Protein AF-A0A925QH44-F1 (afdb_monomer_lite)

Sequence (191 aa):
MATFTLDRAFVSPLPLSGATAHASPALAGSVLEDRLVQFQSLGSTPPLVTGAFQERIVRSRVDGTLAFYYRITELRGGELDQFFRVELGPLPTPRPTVEVEYRTDGLGVIGPQGVLFDGAAISFVFSASSPGRTIPVTETALSRFMFFKLTSAESSGRPITYAADRFGRISMRGVRWATGVIGNSFHPVFS

pLDDT: mean 73.88, std 19.17, range [30.67, 94.94]

Structure (mmCIF, N/CA/C/O backbone):
data_AF-A0A925QH44-F1
#
_entry.id   AF-A0A925QH44-F1
#
loop_
_atom_site.group_PDB
_atom_site.id
_atom_site.type_symbol
_atom_site.label_atom_id
_atom_site.label_alt_id
_atom_site.label_comp_id
_atom_site.label_asym_id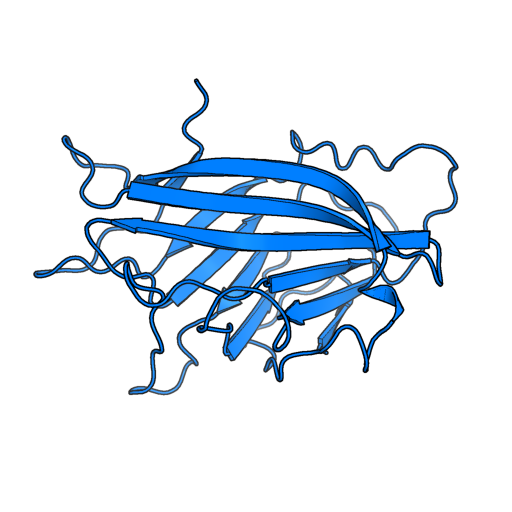
_atom_site.label_entity_id
_atom_site.label_seq_id
_atom_site.pdbx_PDB_ins_code
_atom_site.Cartn_x
_atom_site.Cartn_y
_atom_site.Cartn_z
_atom_site.occupancy
_atom_site.B_iso_or_equiv
_atom_site.auth_seq_id
_atom_site.auth_comp_id
_atom_site.auth_asym_id
_atom_site.auth_atom_id
_atom_site.pdbx_PDB_model_num
ATOM 1 N N . MET A 1 1 ? 1.534 -8.719 11.958 1.00 83.81 1 MET A N 1
ATOM 2 C CA . MET A 1 1 ? 0.901 -7.411 11.714 1.00 83.81 1 MET A CA 1
ATOM 3 C C . MET A 1 1 ? 1.568 -6.367 12.581 1.00 83.81 1 MET A C 1
ATOM 5 O O . MET A 1 1 ? 1.634 -6.554 13.792 1.00 83.81 1 MET A O 1
ATOM 9 N N . ALA A 1 2 ? 2.104 -5.320 11.959 1.00 83.94 2 ALA A N 1
ATOM 10 C CA . ALA A 1 2 ? 2.695 -4.193 12.670 1.00 83.94 2 ALA A CA 1
ATOM 11 C C . ALA A 1 2 ? 1.600 -3.175 13.015 1.00 83.94 2 ALA A C 1
ATOM 13 O O . ALA A 1 2 ? 0.787 -2.845 12.154 1.00 83.94 2 ALA A O 1
ATOM 14 N N . THR A 1 3 ? 1.599 -2.659 14.243 1.00 88.19 3 THR A N 1
ATOM 15 C CA . THR A 1 3 ? 0.609 -1.674 14.703 1.00 88.19 3 THR A CA 1
ATOM 16 C C . THR A 1 3 ? 1.317 -0.444 15.239 1.00 88.19 3 THR A C 1
ATOM 18 O O . THR A 1 3 ? 2.236 -0.566 16.049 1.00 88.19 3 THR A O 1
ATOM 21 N N . PHE A 1 4 ? 0.901 0.739 14.792 1.00 83.44 4 PHE A N 1
ATOM 22 C CA . PHE A 1 4 ? 1.477 1.999 15.248 1.00 83.44 4 PHE A CA 1
ATOM 23 C C . PHE A 1 4 ? 0.538 3.186 15.054 1.00 83.44 4 PHE A C 1
ATOM 25 O O . PHE A 1 4 ? -0.347 3.176 14.200 1.00 83.44 4 PHE A O 1
ATOM 32 N N . THR A 1 5 ? 0.748 4.233 15.848 1.00 83.06 5 THR A N 1
ATOM 33 C CA . THR A 1 5 ? 0.070 5.520 15.672 1.00 83.06 5 THR A CA 1
ATOM 34 C C . THR A 1 5 ? 0.810 6.344 14.630 1.00 83.06 5 THR A C 1
ATOM 36 O O . THR A 1 5 ? 2.039 6.350 14.584 1.00 83.06 5 THR A O 1
ATOM 39 N N . LEU A 1 6 ? 0.071 7.058 13.781 1.00 78.88 6 LEU A N 1
ATOM 40 C CA . LEU A 1 6 ? 0.654 7.921 12.752 1.00 78.88 6 LEU A CA 1
ATOM 41 C C . LEU A 1 6 ? 1.231 9.227 13.322 1.00 78.88 6 LEU A C 1
ATOM 43 O O . LEU A 1 6 ? 1.052 10.282 12.723 1.00 78.88 6 LEU A O 1
ATOM 47 N N . ASP A 1 7 ? 1.882 9.197 14.483 1.00 78.38 7 ASP A N 1
ATOM 48 C CA . ASP A 1 7 ? 2.368 10.362 15.231 1.00 78.38 7 ASP A CA 1
ATOM 49 C C . ASP A 1 7 ? 3.892 10.518 15.234 1.00 78.38 7 ASP A C 1
ATOM 51 O O . ASP A 1 7 ? 4.380 11.642 15.369 1.00 78.38 7 ASP A O 1
ATOM 55 N N . ARG A 1 8 ? 4.648 9.430 15.054 1.00 80.00 8 ARG A N 1
ATOM 56 C CA . ARG A 1 8 ? 6.114 9.451 15.065 1.00 80.00 8 ARG A CA 1
ATOM 57 C C . ARG A 1 8 ? 6.708 8.632 13.933 1.00 80.00 8 ARG A C 1
ATOM 59 O O . ARG A 1 8 ? 6.337 7.483 13.725 1.00 80.00 8 ARG A O 1
ATOM 66 N N . ALA A 1 9 ? 7.677 9.233 13.247 1.00 84.38 9 ALA A N 1
ATOM 67 C CA . ALA A 1 9 ? 8.485 8.553 12.248 1.00 84.38 9 ALA A CA 1
ATOM 68 C C . ALA A 1 9 ? 9.324 7.428 12.873 1.00 84.38 9 ALA A C 1
ATOM 70 O O . ALA A 1 9 ? 9.782 7.536 14.015 1.00 84.38 9 ALA A O 1
ATOM 71 N N . PHE A 1 10 ? 9.582 6.382 12.094 1.00 82.69 10 PHE A N 1
ATOM 72 C CA . PHE A 1 10 ? 10.539 5.338 12.437 1.00 82.69 10 PHE A CA 1
ATOM 73 C C . PHE A 1 10 ? 11.882 5.623 11.784 1.00 82.69 10 PHE A C 1
ATOM 75 O O . PHE A 1 10 ? 11.959 6.093 10.652 1.00 82.69 10 PHE A O 1
ATOM 82 N N . VAL A 1 11 ? 12.953 5.293 12.497 1.00 78.62 11 VAL A N 1
ATOM 83 C CA . VAL A 1 11 ? 14.323 5.370 11.970 1.00 78.62 11 VAL A CA 1
ATOM 84 C C . VAL A 1 11 ? 14.730 4.099 11.216 1.00 78.62 11 VAL A C 1
ATOM 86 O O . VAL A 1 11 ? 15.739 4.093 10.517 1.00 78.62 11 VAL A O 1
ATOM 89 N N . SER A 1 12 ? 13.944 3.025 11.331 1.00 85.19 12 SER A N 1
ATOM 90 C CA . SER A 1 12 ? 14.149 1.750 10.643 1.00 85.19 12 SER A CA 1
ATOM 91 C C . SER A 1 12 ? 12.809 1.081 10.293 1.00 85.19 12 SER A C 1
ATOM 93 O O . SER A 1 12 ? 11.809 1.332 10.972 1.00 85.19 12 SER A O 1
ATOM 95 N N . PRO A 1 13 ? 12.754 0.238 9.241 1.00 87.56 13 PRO A N 1
ATOM 96 C CA . PRO A 1 13 ? 11.529 -0.473 8.886 1.00 87.56 13 PRO A CA 1
ATOM 97 C C . PRO A 1 13 ? 11.112 -1.498 9.949 1.00 87.56 13 PRO A C 1
ATOM 99 O O . PRO A 1 13 ? 11.944 -2.258 10.448 1.00 87.56 13 PRO A O 1
ATOM 102 N N . LEU A 1 14 ? 9.812 -1.572 10.235 1.00 90.50 14 LEU A N 1
ATOM 103 C CA . LEU A 1 14 ? 9.213 -2.652 11.017 1.00 90.50 14 LEU A CA 1
ATOM 104 C C . LEU A 1 14 ? 9.022 -3.889 10.127 1.00 90.50 14 LEU A C 1
ATOM 106 O O . LEU A 1 14 ? 8.542 -3.734 9.002 1.00 90.50 14 LEU A O 1
ATOM 110 N N . PRO A 1 15 ? 9.366 -5.105 10.588 1.00 91.06 15 PRO A N 1
ATOM 111 C CA . PRO A 1 15 ? 9.249 -6.312 9.777 1.00 91.06 15 PRO A CA 1
ATOM 112 C C . PRO A 1 15 ? 7.783 -6.682 9.516 1.00 91.06 15 PRO A C 1
ATOM 114 O O . PRO A 1 15 ? 6.931 -6.548 10.395 1.00 91.06 15 PRO A O 1
ATOM 117 N N . LEU A 1 16 ? 7.514 -7.198 8.315 1.00 91.75 16 LEU A N 1
ATOM 118 C CA . LEU A 1 16 ? 6.203 -7.698 7.899 1.00 91.75 16 LEU A CA 1
ATOM 119 C C . LEU A 1 16 ? 6.250 -9.217 7.708 1.00 91.75 16 LEU A C 1
ATOM 121 O O . LEU A 1 16 ? 7.111 -9.742 7.001 1.00 91.75 16 LEU A O 1
ATOM 125 N N . SER A 1 17 ? 5.324 -9.935 8.344 1.00 90.56 17 SER A N 1
ATOM 126 C CA . SER A 1 17 ? 5.283 -11.406 8.326 1.00 90.56 17 SER A CA 1
ATOM 127 C C . SER A 1 17 ? 4.288 -11.972 7.317 1.00 90.56 17 SER A C 1
ATOM 129 O O . SER A 1 17 ? 4.304 -13.169 7.038 1.00 90.56 17 SER A O 1
ATOM 131 N N . GLY A 1 18 ? 3.405 -11.126 6.790 1.00 91.44 18 GLY A N 1
ATOM 132 C CA . GLY A 1 18 ? 2.225 -11.539 6.054 1.00 91.44 18 GLY A CA 1
ATOM 133 C C . GLY A 1 18 ? 1.061 -11.915 6.976 1.00 91.44 18 GLY A C 1
ATOM 134 O O . GLY A 1 18 ? 1.245 -12.370 8.107 1.00 91.44 18 GLY A O 1
ATOM 135 N N . ALA A 1 19 ? -0.154 -11.718 6.471 1.00 92.25 19 ALA A N 1
ATOM 136 C CA . ALA A 1 19 ? -1.418 -12.092 7.093 1.00 92.25 19 ALA A CA 1
ATOM 137 C C . ALA A 1 19 ? -2.304 -12.856 6.102 1.00 92.25 19 ALA A C 1
ATOM 139 O O . ALA A 1 19 ? -2.162 -12.735 4.884 1.00 92.25 19 ALA A O 1
ATOM 140 N N . THR A 1 20 ? -3.260 -13.612 6.634 1.00 90.81 20 THR A N 1
ATOM 141 C CA . THR A 1 20 ? -4.333 -14.243 5.856 1.00 90.81 20 THR A CA 1
ATOM 142 C C . THR A 1 20 ? -5.677 -13.695 6.309 1.00 90.81 20 THR A C 1
ATOM 144 O O . THR A 1 20 ? -5.844 -13.307 7.466 1.00 90.81 20 THR A O 1
ATOM 147 N N . ALA A 1 21 ? -6.671 -13.702 5.423 1.00 86.25 21 ALA A N 1
ATOM 148 C CA . ALA A 1 21 ? -8.038 -13.359 5.807 1.00 86.25 21 ALA A CA 1
ATOM 149 C C . ALA A 1 21 ? -8.620 -14.364 6.814 1.00 86.25 21 ALA A C 1
ATOM 151 O O . ALA A 1 21 ? -9.498 -14.004 7.590 1.00 86.25 21 ALA A O 1
ATOM 152 N N . HIS A 1 22 ? -8.114 -15.602 6.839 1.00 86.12 22 HIS A N 1
ATOM 153 C CA . HIS A 1 22 ? -8.509 -16.591 7.839 1.00 86.12 22 HIS A CA 1
ATOM 154 C C . HIS A 1 22 ? -8.021 -16.217 9.246 1.00 86.12 22 HIS A C 1
ATOM 156 O O . HIS A 1 22 ? -8.809 -16.223 10.187 1.00 86.12 22 HIS A O 1
ATOM 162 N N . ALA A 1 23 ? -6.744 -15.843 9.384 1.00 86.38 23 ALA A N 1
ATOM 163 C CA . ALA A 1 23 ? -6.167 -15.428 10.664 1.00 86.38 23 ALA A CA 1
ATOM 164 C C . ALA A 1 23 ? -6.603 -14.014 11.088 1.00 86.38 23 ALA A C 1
ATOM 166 O O . ALA A 1 23 ? -6.512 -13.655 12.260 1.00 86.38 23 ALA A O 1
ATOM 167 N N . SER A 1 24 ? -7.070 -13.193 10.147 1.00 85.38 24 SER A N 1
ATOM 168 C CA . SER A 1 24 ? -7.553 -11.837 10.411 1.00 85.38 24 SER A CA 1
ATOM 169 C C . SER A 1 24 ? -8.862 -11.576 9.658 1.00 85.38 24 SER A C 1
ATOM 171 O O . SER A 1 24 ? -8.854 -10.907 8.623 1.00 85.38 24 SER A O 1
ATOM 173 N N . PRO A 1 25 ? -10.010 -12.062 10.176 1.00 84.25 25 PRO A N 1
ATOM 174 C CA . PRO A 1 25 ? -11.305 -11.949 9.500 1.00 84.25 25 PRO A CA 1
ATOM 175 C C . PRO A 1 25 ? -11.741 -10.513 9.199 1.00 84.25 25 PRO A C 1
ATOM 177 O O . PRO A 1 25 ? -12.472 -10.291 8.241 1.00 84.25 25 PRO A O 1
ATOM 180 N N . ALA A 1 26 ? -11.254 -9.524 9.955 1.00 77.69 26 ALA A N 1
ATOM 181 C CA . ALA A 1 26 ? -11.502 -8.104 9.689 1.00 77.69 26 ALA A CA 1
ATOM 182 C C . ALA A 1 26 ? -10.890 -7.607 8.359 1.00 77.69 26 ALA A C 1
ATOM 184 O O . ALA A 1 26 ? -11.254 -6.543 7.866 1.00 77.69 26 ALA A O 1
ATOM 185 N N . LEU A 1 27 ? -9.974 -8.371 7.754 1.00 79.81 27 LEU A N 1
ATOM 186 C CA . LEU A 1 27 ? -9.454 -8.108 6.408 1.00 79.81 27 LEU A CA 1
ATOM 187 C C . LEU A 1 27 ? -10.428 -8.556 5.312 1.00 79.81 27 LEU A C 1
ATOM 189 O O . LEU A 1 27 ? -10.337 -8.085 4.176 1.00 79.81 27 LEU A O 1
ATOM 193 N N . ALA A 1 28 ? -11.356 -9.456 5.645 1.00 81.56 28 ALA A N 1
ATOM 194 C CA . ALA A 1 28 ? -12.471 -9.810 4.789 1.00 81.56 28 ALA A CA 1
ATOM 195 C C . ALA A 1 28 ? -13.597 -8.788 4.983 1.00 81.56 28 ALA A C 1
ATOM 197 O O . ALA A 1 28 ? -14.031 -8.473 6.094 1.00 81.56 28 ALA A O 1
ATOM 198 N N . GLY A 1 29 ? -14.084 -8.246 3.876 1.00 86.00 29 GLY A N 1
ATOM 199 C CA . GLY A 1 29 ? -15.037 -7.157 3.931 1.00 86.00 29 GLY A CA 1
ATOM 200 C C . GLY A 1 29 ? -15.707 -6.892 2.601 1.00 86.00 29 GLY A C 1
ATOM 201 O O . GLY A 1 29 ? -15.451 -7.565 1.602 1.00 86.00 29 GLY A O 1
ATOM 202 N N . SER A 1 30 ? -16.585 -5.898 2.604 1.00 89.44 30 SER A N 1
ATOM 203 C CA . SER A 1 30 ? -17.179 -5.398 1.370 1.00 89.44 30 SER A CA 1
ATOM 204 C C . SER A 1 30 ? -16.204 -4.428 0.709 1.00 89.44 30 SER A C 1
ATOM 206 O O . SER A 1 30 ? -15.692 -3.517 1.362 1.00 89.44 30 SER A O 1
ATOM 208 N N . VAL A 1 31 ? -15.941 -4.631 -0.580 1.00 90.94 31 VAL A N 1
ATOM 209 C CA . VAL A 1 31 ? -15.148 -3.700 -1.387 1.00 90.94 31 VAL A CA 1
ATOM 210 C C . VAL A 1 31 ? -15.994 -2.454 -1.639 1.00 90.94 31 VAL A C 1
ATOM 212 O O . VAL A 1 31 ? -17.109 -2.567 -2.143 1.00 90.94 31 VAL A O 1
ATOM 215 N N . LEU A 1 32 ? -15.489 -1.292 -1.232 1.00 82.88 32 LEU A N 1
ATOM 216 C CA . LEU A 1 32 ? -16.134 0.004 -1.449 1.00 82.88 32 LEU A CA 1
ATOM 217 C C . LEU A 1 32 ? -15.646 0.665 -2.739 1.00 82.88 32 LEU A C 1
ATOM 219 O O . LEU A 1 32 ? -16.431 1.296 -3.437 1.00 82.88 32 LEU A O 1
ATOM 223 N N . GLU A 1 33 ? -14.360 0.506 -3.040 1.00 84.00 33 GLU A N 1
ATOM 224 C CA . GLU A 1 33 ? -13.715 1.038 -4.236 1.00 84.00 33 GLU A CA 1
ATOM 225 C C . GLU A 1 33 ? -12.624 0.070 -4.692 1.00 84.00 33 GLU A C 1
ATOM 227 O O . GLU A 1 33 ? -11.960 -0.560 -3.862 1.00 84.00 33 GLU A O 1
ATOM 232 N N . ASP A 1 34 ? -12.459 -0.059 -6.004 1.00 86.56 34 ASP A N 1
ATOM 233 C CA . ASP A 1 34 ? -11.410 -0.848 -6.636 1.00 86.56 34 ASP A CA 1
ATOM 234 C C . ASP A 1 34 ? -11.048 -0.197 -7.970 1.00 86.56 34 ASP A C 1
ATOM 236 O O . ASP A 1 34 ? -11.882 -0.137 -8.877 1.00 86.56 34 ASP A O 1
ATOM 240 N N . ARG A 1 35 ? -9.831 0.335 -8.076 1.00 85.06 35 ARG A N 1
ATOM 241 C CA . ARG A 1 35 ? -9.377 1.052 -9.268 1.00 85.06 35 ARG A CA 1
ATOM 242 C C . ARG A 1 35 ? -7.981 0.626 -9.681 1.00 85.06 35 ARG A C 1
ATOM 244 O O . ARG A 1 35 ? -7.119 0.354 -8.849 1.00 85.06 35 ARG A O 1
ATOM 251 N N . LEU A 1 36 ? -7.764 0.610 -10.991 1.00 87.38 36 LEU A N 1
ATOM 252 C CA . LEU A 1 36 ? -6.460 0.396 -11.597 1.00 87.38 36 LEU A CA 1
ATOM 253 C C . LEU A 1 36 ? -5.863 1.753 -11.974 1.00 87.38 36 LEU A C 1
ATOM 255 O O . LEU A 1 36 ? -6.492 2.526 -12.691 1.00 87.38 36 LEU A O 1
ATOM 259 N N . VAL A 1 37 ? -4.652 2.027 -11.505 1.00 82.56 37 VAL A N 1
ATOM 260 C CA . VAL A 1 37 ? -3.945 3.287 -11.727 1.00 82.56 37 VAL A CA 1
ATOM 261 C C . VAL A 1 37 ? -2.667 3.009 -12.503 1.00 82.56 37 VAL A C 1
ATOM 263 O O . VAL A 1 37 ? -1.811 2.240 -12.064 1.00 82.56 37 VAL A O 1
ATOM 266 N N . GLN A 1 38 ? -2.547 3.642 -13.666 1.00 86.06 38 GLN A N 1
ATOM 267 C CA . GLN A 1 38 ? -1.362 3.561 -14.514 1.00 86.06 38 GLN A CA 1
ATOM 268 C C . GLN A 1 38 ? -0.269 4.495 -13.983 1.00 86.06 38 GLN A C 1
ATOM 270 O O . GLN A 1 38 ? -0.551 5.607 -13.528 1.00 86.06 38 GLN A O 1
ATOM 275 N N . PHE A 1 39 ? 0.984 4.061 -14.067 1.00 79.69 39 PHE A N 1
ATOM 276 C CA . PHE A 1 39 ? 2.151 4.854 -13.700 1.00 79.69 39 PHE A CA 1
ATOM 277 C C . PHE A 1 39 ? 3.259 4.733 -14.744 1.00 79.69 39 PHE A C 1
ATOM 279 O O . PHE A 1 39 ? 3.367 3.745 -15.471 1.00 79.69 39 PHE A O 1
ATOM 286 N N . GLN A 1 40 ? 4.130 5.739 -14.773 1.00 80.75 40 GLN A N 1
ATOM 287 C CA . GLN A 1 40 ? 5.331 5.731 -15.603 1.00 80.75 40 GLN A CA 1
ATOM 288 C C . GLN A 1 40 ? 6.482 6.500 -14.953 1.00 80.75 40 GLN A C 1
ATOM 290 O O . GLN A 1 40 ? 6.262 7.408 -14.143 1.00 80.75 40 GLN A O 1
ATOM 295 N N . SER A 1 41 ? 7.712 6.127 -15.302 1.00 72.19 41 SER A N 1
ATOM 296 C CA . SER A 1 41 ? 8.928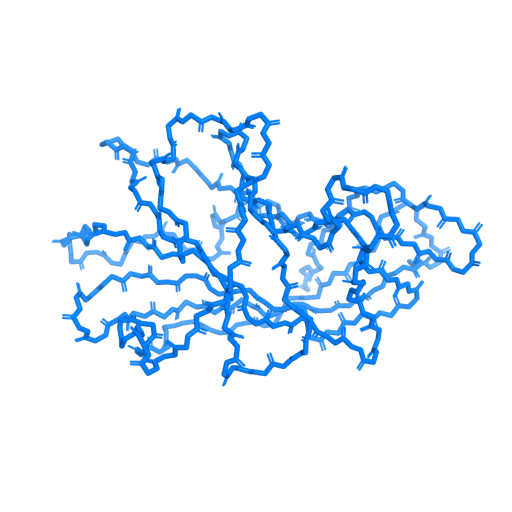 6.806 -14.861 1.00 72.19 41 SER A CA 1
ATOM 297 C C . SER A 1 41 ? 9.004 8.208 -15.455 1.00 72.19 41 SER A C 1
ATOM 299 O O . SER A 1 41 ? 8.760 8.392 -16.649 1.00 72.19 41 SER A O 1
ATOM 301 N N . LEU A 1 42 ? 9.406 9.183 -14.644 1.00 69.69 42 LEU A N 1
ATOM 302 C CA . LEU A 1 42 ? 9.634 10.554 -15.098 1.00 69.69 42 LEU A CA 1
ATOM 303 C C . LEU A 1 42 ? 11.026 10.723 -15.730 1.00 69.69 42 LEU A C 1
ATOM 305 O O . LEU A 1 42 ? 11.933 9.926 -15.499 1.00 69.69 42 LEU A O 1
ATOM 309 N N . GLY A 1 43 ? 11.205 11.795 -16.509 1.00 67.50 43 GLY A N 1
ATOM 310 C CA . GLY A 1 43 ? 12.524 12.243 -16.980 1.00 67.50 43 GLY A CA 1
ATOM 311 C C . GLY A 1 43 ? 13.096 11.499 -18.192 1.00 67.50 43 GLY A C 1
ATOM 312 O O . GLY A 1 43 ? 14.265 11.687 -18.512 1.00 67.50 43 GLY A O 1
ATOM 313 N N . SER A 1 44 ? 12.295 10.676 -18.873 1.00 66.75 44 SER A N 1
ATOM 314 C CA . SER A 1 44 ? 12.667 10.000 -20.124 1.00 66.75 44 SER A CA 1
ATOM 315 C C . SER A 1 44 ? 11.522 10.053 -21.140 1.00 66.75 44 SER A C 1
ATOM 317 O O . SER A 1 44 ? 10.346 10.076 -20.772 1.00 66.75 44 SER A O 1
ATOM 319 N N . THR A 1 45 ? 11.854 10.122 -22.431 1.00 79.31 45 THR A N 1
ATOM 320 C CA . THR A 1 45 ? 10.885 10.039 -23.535 1.00 79.31 45 THR A CA 1
ATOM 321 C C . THR A 1 45 ? 11.473 9.140 -24.628 1.00 79.31 45 THR A C 1
ATOM 323 O O . THR A 1 45 ? 12.437 9.557 -25.272 1.00 79.31 45 THR A O 1
ATOM 326 N N . PRO A 1 46 ? 10.944 7.915 -24.835 1.00 80.50 46 PRO A N 1
ATOM 327 C CA . PRO A 1 46 ? 9.811 7.295 -24.127 1.00 80.50 46 PRO A CA 1
ATOM 328 C C . PRO A 1 46 ? 10.116 6.979 -22.644 1.00 80.50 46 PRO A C 1
ATOM 330 O O . PRO A 1 46 ? 11.290 6.937 -22.269 1.00 80.50 46 PRO A O 1
ATOM 333 N N . PRO A 1 47 ? 9.088 6.774 -21.793 1.00 77.12 47 PRO A N 1
ATOM 334 C CA . PRO A 1 47 ? 9.292 6.372 -20.403 1.00 77.12 47 PRO A CA 1
ATOM 335 C C . PRO A 1 47 ? 10.021 5.025 -20.332 1.00 77.12 47 PRO A C 1
ATOM 337 O O . PRO A 1 47 ? 9.638 4.069 -21.004 1.00 77.12 47 PRO A O 1
ATOM 340 N N . LEU A 1 48 ? 11.065 4.954 -19.503 1.00 78.94 48 LEU A N 1
ATOM 341 C CA . LEU A 1 48 ? 11.872 3.744 -19.317 1.00 78.94 48 LEU A CA 1
ATOM 342 C C . LEU A 1 48 ? 11.128 2.642 -18.557 1.00 78.94 48 LEU A C 1
ATOM 344 O O . LEU A 1 48 ? 11.323 1.469 -18.856 1.00 78.94 48 LEU A O 1
ATOM 348 N N . VAL A 1 49 ? 10.280 3.014 -17.592 1.00 78.94 49 VAL A N 1
ATOM 349 C CA . VAL A 1 49 ? 9.443 2.074 -16.837 1.00 78.94 49 VAL A CA 1
ATOM 350 C C . VAL A 1 49 ? 7.993 2.515 -16.861 1.00 78.94 49 VAL A C 1
ATOM 352 O O . VAL A 1 49 ? 7.686 3.683 -16.627 1.00 78.94 49 VAL A O 1
ATOM 355 N N . THR A 1 50 ? 7.098 1.567 -17.106 1.00 84.25 50 THR A N 1
ATOM 356 C CA . THR A 1 50 ? 5.646 1.757 -17.045 1.00 84.25 50 THR A CA 1
ATOM 357 C C . THR A 1 50 ? 5.010 0.634 -16.242 1.00 84.25 50 THR A C 1
ATOM 359 O O . THR A 1 50 ? 5.643 -0.382 -15.953 1.00 84.25 50 THR A O 1
ATOM 362 N N . GLY A 1 51 ? 3.761 0.813 -15.843 1.00 88.44 51 GLY A N 1
ATOM 363 C CA . GLY A 1 51 ? 3.019 -0.243 -15.183 1.00 88.44 51 GLY A CA 1
ATOM 364 C C . GLY A 1 51 ? 1.701 0.240 -14.622 1.00 88.44 51 GLY A C 1
ATOM 365 O O . GLY A 1 51 ? 1.256 1.358 -14.876 1.00 88.44 51 GLY A O 1
ATOM 366 N N . ALA A 1 52 ? 1.099 -0.620 -13.812 1.00 88.50 52 ALA A N 1
ATOM 367 C CA . ALA A 1 52 ? -0.150 -0.336 -13.140 1.00 88.50 52 ALA A CA 1
ATOM 368 C C . ALA A 1 52 ? -0.141 -0.888 -11.719 1.00 88.50 52 ALA A C 1
ATOM 370 O O . ALA A 1 52 ? 0.429 -1.950 -11.438 1.00 88.50 52 ALA A O 1
ATOM 371 N N . PHE A 1 53 ? -0.808 -0.179 -10.818 1.00 88.06 53 PHE A N 1
ATOM 372 C CA . PHE A 1 53 ? -1.155 -0.706 -9.512 1.00 88.06 53 PHE A CA 1
ATOM 373 C C . PHE A 1 53 ? -2.657 -0.614 -9.282 1.00 88.06 53 PHE A C 1
ATOM 375 O O . PHE A 1 53 ? -3.348 0.263 -9.788 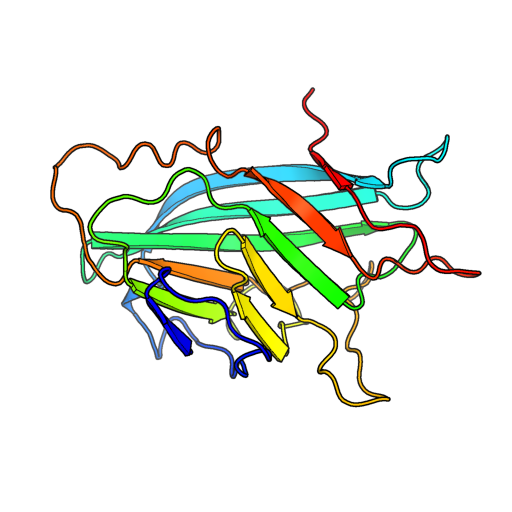1.00 88.06 53 PHE A O 1
ATOM 382 N N . GLN A 1 54 ? -3.159 -1.559 -8.511 1.00 89.69 54 GLN A N 1
ATOM 383 C CA . GLN A 1 54 ? -4.525 -1.619 -8.052 1.00 89.69 54 GLN A CA 1
ATOM 384 C C . GLN A 1 54 ? -4.609 -0.987 -6.668 1.00 89.69 54 GLN A C 1
ATOM 386 O O . GLN A 1 54 ? -3.860 -1.376 -5.769 1.00 89.69 54 GLN A O 1
ATOM 391 N N . GLU A 1 55 ? -5.539 -0.057 -6.500 1.00 87.56 55 GLU A N 1
ATOM 392 C CA . GLU A 1 55 ? -5.966 0.447 -5.202 1.00 87.56 55 GLU A CA 1
ATOM 393 C C . GLU A 1 55 ? -7.337 -0.118 -4.874 1.00 87.56 55 GLU A C 1
ATOM 395 O O . GLU A 1 55 ? -8.236 -0.119 -5.715 1.00 87.56 55 GLU A O 1
ATOM 400 N N . ARG A 1 56 ? -7.517 -0.574 -3.640 1.00 87.38 56 ARG A N 1
ATOM 401 C CA . ARG A 1 56 ? -8.793 -1.114 -3.189 1.00 87.38 56 ARG A CA 1
ATOM 402 C C . ARG A 1 56 ? -9.100 -0.675 -1.769 1.00 87.38 56 ARG A C 1
ATOM 404 O O . ARG A 1 56 ? -8.284 -0.843 -0.868 1.00 87.38 56 ARG A O 1
ATOM 411 N N . ILE A 1 57 ? -10.314 -0.190 -1.549 1.00 85.44 57 ILE A N 1
ATOM 412 C CA . ILE A 1 57 ? -10.820 0.167 -0.224 1.00 85.44 57 ILE A CA 1
ATOM 413 C C . ILE A 1 57 ? -11.805 -0.911 0.212 1.00 85.44 57 ILE A C 1
ATOM 415 O O . ILE A 1 57 ? -12.776 -1.205 -0.485 1.00 85.44 57 ILE A O 1
ATOM 419 N N . VAL A 1 58 ? -11.567 -1.504 1.377 1.00 86.62 58 VAL A N 1
ATOM 420 C CA . VAL A 1 58 ? -12.420 -2.549 1.950 1.00 86.62 58 VAL A CA 1
ATOM 421 C C . VAL A 1 58 ? -12.942 -2.087 3.297 1.00 86.62 58 VAL A C 1
ATOM 423 O O . VAL A 1 58 ? -12.174 -1.631 4.142 1.00 86.62 58 VAL A O 1
ATOM 426 N N . ARG A 1 59 ? -14.246 -2.251 3.519 1.00 85.62 59 ARG A N 1
ATOM 427 C CA . ARG A 1 59 ? -14.857 -2.103 4.840 1.00 85.62 59 ARG A CA 1
ATOM 428 C C . ARG A 1 59 ? -15.016 -3.467 5.493 1.00 85.62 59 ARG A C 1
ATOM 430 O O . ARG A 1 59 ? -15.742 -4.320 4.974 1.00 85.62 59 ARG A O 1
ATOM 437 N N . SER A 1 60 ? -14.363 -3.643 6.633 1.00 86.06 60 SER A N 1
ATOM 438 C CA . SER A 1 60 ? -14.484 -4.824 7.483 1.00 86.06 60 SER A CA 1
ATOM 439 C C . SER A 1 60 ? -15.940 -5.063 7.876 1.00 86.06 60 SER A C 1
ATOM 441 O O . SER A 1 60 ? -16.652 -4.139 8.275 1.00 86.06 60 SER A O 1
ATOM 443 N N . ARG A 1 61 ? -16.386 -6.320 7.786 1.00 84.06 61 ARG A N 1
ATOM 444 C CA . ARG A 1 61 ? -17.715 -6.735 8.275 1.00 84.06 61 ARG A CA 1
ATOM 445 C C . ARG A 1 61 ? -17.736 -7.029 9.775 1.00 84.06 61 ARG A C 1
ATOM 447 O O . ARG A 1 61 ? -18.817 -7.167 10.333 1.00 84.06 61 ARG A O 1
ATOM 454 N N . VAL A 1 62 ? -16.565 -7.146 10.403 1.00 86.56 62 VAL A N 1
ATOM 455 C CA . VAL A 1 62 ? -16.426 -7.498 11.824 1.00 86.56 62 VAL A CA 1
ATOM 456 C C . VAL A 1 62 ? -16.560 -6.260 12.708 1.00 86.56 62 VAL A C 1
ATOM 458 O O . VAL A 1 62 ? -17.287 -6.279 13.692 1.00 86.56 62 VAL A O 1
ATOM 461 N N . ASP A 1 63 ? -15.862 -5.186 12.345 1.00 83.25 63 ASP A N 1
ATOM 462 C CA . ASP A 1 63 ? -15.686 -3.989 13.180 1.00 83.25 63 ASP A CA 1
ATOM 463 C C . ASP A 1 63 ? -15.982 -2.677 12.421 1.00 83.25 63 ASP A C 1
ATOM 465 O O . ASP A 1 63 ? -15.832 -1.590 12.972 1.00 83.25 63 ASP A O 1
ATOM 469 N N . GLY A 1 64 ? -16.402 -2.751 11.150 1.00 80.44 64 GLY A N 1
ATOM 470 C CA . GLY A 1 64 ? -16.743 -1.580 10.332 1.00 80.44 64 GLY A CA 1
ATOM 471 C C . GLY A 1 64 ? -15.553 -0.710 9.911 1.00 80.44 64 GLY A C 1
ATOM 472 O O . GLY A 1 64 ? -15.751 0.295 9.224 1.00 80.44 64 GLY A O 1
ATOM 473 N N . THR A 1 65 ? -14.330 -1.085 10.287 1.00 82.44 65 THR A N 1
ATOM 474 C CA . THR A 1 65 ? -13.102 -0.346 9.965 1.00 82.44 65 THR A CA 1
ATOM 475 C C . THR A 1 65 ? -12.775 -0.382 8.470 1.00 82.44 65 THR A C 1
ATOM 477 O O . THR A 1 65 ? -13.254 -1.242 7.723 1.00 82.44 65 THR A O 1
ATOM 480 N N . LEU A 1 66 ? -11.951 0.570 8.022 1.00 82.50 66 LEU A N 1
ATOM 481 C CA . LEU A 1 66 ? -11.466 0.637 6.644 1.00 82.50 66 LEU A CA 1
ATOM 482 C C . LEU A 1 66 ? -10.048 0.079 6.530 1.00 82.50 66 LEU A C 1
ATOM 484 O O . LEU A 1 66 ? -9.173 0.410 7.331 1.00 82.50 66 LEU A O 1
ATOM 488 N N . ALA A 1 67 ? -9.830 -0.714 5.487 1.00 85.62 67 ALA A N 1
ATOM 489 C CA . ALA A 1 67 ? -8.526 -1.175 5.044 1.00 85.62 67 ALA A CA 1
ATOM 490 C C . ALA A 1 67 ? -8.264 -0.703 3.610 1.00 85.62 67 ALA A C 1
ATOM 492 O O . ALA A 1 67 ? -9.113 -0.856 2.727 1.00 85.62 67 ALA A O 1
ATOM 493 N N . PHE A 1 68 ? -7.078 -0.144 3.397 1.00 86.81 68 PHE A N 1
ATOM 494 C CA . PHE A 1 68 ? -6.616 0.384 2.120 1.00 86.81 68 PHE A CA 1
ATOM 495 C C . PHE A 1 68 ? -5.560 -0.554 1.566 1.00 86.81 68 PHE A C 1
ATOM 497 O O . PHE A 1 68 ? -4.506 -0.734 2.172 1.00 86.81 68 PHE A O 1
ATOM 504 N N . TYR A 1 69 ? -5.867 -1.163 0.432 1.00 90.75 69 TYR A N 1
ATOM 505 C CA . TYR A 1 69 ? -5.063 -2.172 -0.224 1.00 90.75 69 TYR A CA 1
ATOM 506 C C . TYR A 1 69 ? -4.408 -1.605 -1.474 1.00 90.75 69 TYR A C 1
ATOM 508 O O . TYR A 1 69 ? -5.052 -0.919 -2.263 1.00 90.75 69 TYR A O 1
ATOM 516 N N . TYR A 1 70 ? -3.155 -1.983 -1.682 1.00 91.75 70 TYR A N 1
ATOM 517 C CA . TYR A 1 70 ? -2.371 -1.638 -2.855 1.00 91.75 70 TYR A CA 1
ATOM 518 C C . TYR A 1 70 ? -1.726 -2.897 -3.418 1.00 91.75 70 TYR A C 1
ATOM 520 O O . TYR A 1 70 ? -1.313 -3.789 -2.672 1.00 91.75 70 TYR A O 1
ATOM 528 N N . ARG A 1 71 ? -1.629 -2.991 -4.739 1.00 91.50 71 ARG A N 1
ATOM 529 C CA . ARG A 1 71 ? -0.932 -4.090 -5.406 1.00 91.50 71 ARG A CA 1
ATOM 530 C C . ARG A 1 71 ? -0.374 -3.625 -6.733 1.00 91.50 71 ARG A C 1
ATOM 532 O O . ARG A 1 71 ? -1.121 -3.101 -7.539 1.00 91.50 71 ARG A O 1
ATOM 539 N N . ILE A 1 72 ? 0.893 -3.894 -7.009 1.00 90.75 72 ILE A N 1
ATOM 540 C CA . ILE A 1 72 ? 1.449 -3.715 -8.350 1.00 90.75 72 ILE A CA 1
ATOM 541 C C . ILE A 1 72 ? 0.950 -4.878 -9.204 1.00 90.75 72 ILE A C 1
ATOM 543 O O . ILE A 1 72 ? 1.216 -6.042 -8.898 1.00 90.75 72 ILE A O 1
ATOM 547 N N . THR A 1 73 ? 0.174 -4.563 -10.235 1.00 91.69 73 THR A N 1
ATOM 548 C CA . THR A 1 73 ? -0.469 -5.538 -11.127 1.00 91.69 73 THR A CA 1
ATOM 549 C C . THR A 1 73 ? 0.207 -5.622 -12.484 1.00 91.69 73 THR A C 1
ATOM 551 O O . THR A 1 73 ? -0.018 -6.585 -13.205 1.00 91.69 73 THR A O 1
ATOM 554 N N . GLU A 1 74 ? 1.016 -4.627 -12.828 1.00 90.81 74 GLU A N 1
ATOM 555 C CA . GLU A 1 74 ? 1.808 -4.602 -14.045 1.00 90.81 74 GLU A CA 1
ATOM 556 C C . GLU A 1 74 ? 3.073 -3.784 -13.804 1.00 90.81 74 GLU A C 1
ATOM 558 O O . GLU A 1 74 ? 3.041 -2.752 -13.131 1.00 90.81 74 GLU A O 1
ATOM 563 N N . LEU A 1 75 ? 4.179 -4.253 -14.368 1.00 87.25 75 LEU A N 1
ATOM 564 C CA . LEU A 1 75 ? 5.444 -3.541 -14.436 1.00 87.25 75 LEU A CA 1
ATOM 565 C C . LEU A 1 75 ? 6.093 -3.897 -15.772 1.00 87.25 75 LEU A C 1
ATOM 567 O O . LEU A 1 75 ? 6.025 -5.054 -16.183 1.00 87.25 75 LEU A O 1
ATOM 571 N N . ARG A 1 76 ? 6.683 -2.911 -16.445 1.00 86.81 76 ARG A N 1
ATOM 572 C CA . ARG A 1 76 ? 7.404 -3.073 -17.708 1.00 86.81 76 ARG A CA 1
ATOM 573 C C . ARG A 1 76 ? 8.654 -2.214 -17.742 1.00 86.81 76 ARG A C 1
ATOM 575 O O . ARG A 1 76 ? 8.617 -1.067 -17.303 1.00 86.81 76 ARG A O 1
ATOM 582 N N . GLY A 1 77 ? 9.727 -2.737 -18.327 1.00 80.75 77 GLY A N 1
ATOM 583 C CA . GLY A 1 77 ? 10.977 -2.004 -18.552 1.00 80.75 77 GLY A CA 1
ATOM 584 C C . GLY A 1 77 ? 11.887 -1.915 -17.324 1.00 80.75 77 GLY A C 1
ATOM 585 O O . GLY A 1 77 ? 12.917 -1.241 -17.367 1.00 80.75 77 GLY A O 1
ATOM 586 N N . GLY A 1 78 ? 11.543 -2.609 -16.235 1.00 77.31 78 GLY A N 1
ATOM 587 C CA . GLY A 1 78 ? 12.360 -2.639 -15.032 1.00 77.31 78 GLY A CA 1
ATOM 588 C C . GLY A 1 78 ? 11.814 -3.512 -13.911 1.00 77.31 78 GLY A C 1
ATOM 589 O O . GLY A 1 78 ? 10.856 -4.266 -14.072 1.00 77.31 78 GLY A O 1
ATOM 590 N N . GLU A 1 79 ? 12.450 -3.383 -12.757 1.00 77.25 79 GLU A N 1
ATOM 591 C CA . GLU A 1 79 ? 12.090 -4.053 -11.510 1.00 77.25 79 GLU A CA 1
ATOM 592 C C . GLU A 1 79 ? 11.923 -3.026 -10.390 1.00 77.25 79 GLU A C 1
ATOM 594 O O . GLU A 1 79 ? 12.637 -2.029 -10.385 1.00 77.25 79 GLU A O 1
ATOM 599 N N . LEU A 1 80 ? 11.006 -3.251 -9.446 1.00 72.81 80 LEU A N 1
ATOM 600 C CA . LEU A 1 80 ? 10.880 -2.431 -8.240 1.00 72.81 80 LEU A CA 1
ATOM 601 C C . LEU A 1 80 ? 11.560 -3.129 -7.065 1.00 72.81 80 LEU A C 1
ATOM 603 O O . LEU A 1 80 ? 11.083 -4.158 -6.584 1.00 72.81 80 LEU A O 1
ATOM 607 N N . ASP A 1 81 ? 12.648 -2.536 -6.588 1.00 72.12 81 ASP A N 1
ATOM 608 C CA . ASP A 1 81 ? 13.601 -3.196 -5.705 1.00 72.12 81 ASP A CA 1
ATOM 609 C C . ASP A 1 81 ? 13.714 -2.540 -4.312 1.00 72.12 81 ASP A C 1
ATOM 611 O O . ASP A 1 81 ? 14.187 -3.195 -3.391 1.00 72.12 81 ASP A O 1
ATOM 615 N N . GLN A 1 82 ? 13.212 -1.311 -4.097 1.00 74.81 82 GLN A N 1
ATOM 616 C CA . GLN A 1 82 ? 13.262 -0.645 -2.781 1.00 74.81 82 GLN A CA 1
ATOM 617 C C . GLN A 1 82 ? 11.900 -0.516 -2.114 1.00 74.81 82 GLN A C 1
ATOM 619 O O . GLN A 1 82 ? 11.653 -1.192 -1.115 1.00 74.81 82 GLN A O 1
ATOM 624 N N . PHE A 1 83 ? 11.029 0.376 -2.599 1.00 75.88 83 PHE A N 1
ATOM 625 C CA . PHE A 1 83 ? 9.773 0.653 -1.905 1.00 75.88 83 PHE A CA 1
ATOM 626 C C . PHE A 1 83 ? 8.613 1.097 -2.794 1.00 75.88 83 PHE A C 1
ATOM 628 O O . PHE A 1 83 ? 8.792 1.809 -3.783 1.00 75.88 83 PHE A O 1
ATOM 635 N N . PHE A 1 84 ? 7.407 0.737 -2.353 1.00 83.44 84 PHE A N 1
ATOM 636 C CA . PHE A 1 84 ? 6.145 1.348 -2.759 1.00 83.44 84 PHE A CA 1
ATOM 637 C C . PHE A 1 84 ? 5.690 2.306 -1.658 1.00 83.44 84 PHE A C 1
ATOM 639 O O . PHE A 1 84 ? 5.486 1.881 -0.519 1.00 83.44 84 PHE A O 1
ATOM 646 N N . ARG A 1 85 ? 5.548 3.594 -1.972 1.00 84.19 85 ARG A N 1
ATOM 647 C CA . ARG A 1 85 ? 5.257 4.644 -0.994 1.00 84.19 85 ARG A CA 1
ATOM 648 C C . ARG A 1 85 ? 3.898 5.279 -1.252 1.00 84.19 85 ARG A C 1
ATOM 650 O O . ARG A 1 85 ? 3.611 5.732 -2.358 1.00 84.19 85 ARG A O 1
ATOM 657 N N . VAL A 1 86 ? 3.110 5.362 -0.186 1.00 80.94 86 VAL A N 1
ATOM 658 C CA . VAL A 1 86 ? 1.811 6.031 -0.129 1.00 80.94 86 VAL A CA 1
ATOM 659 C C . VAL A 1 86 ? 1.956 7.282 0.728 1.00 80.94 86 VAL A C 1
ATOM 661 O O . VAL A 1 86 ? 2.171 7.189 1.938 1.00 80.94 86 VAL A O 1
ATOM 664 N N . GLU A 1 87 ? 1.857 8.454 0.106 1.00 76.88 87 GLU A N 1
ATOM 665 C CA . GLU A 1 87 ? 1.744 9.718 0.832 1.00 76.88 87 GLU A CA 1
ATOM 666 C C . GLU A 1 87 ? 0.348 9.848 1.444 1.00 76.88 87 GLU A C 1
ATOM 668 O O . GLU A 1 87 ? -0.673 9.639 0.785 1.00 76.88 87 GLU A O 1
ATOM 673 N N . LEU A 1 88 ? 0.300 10.200 2.723 1.00 68.31 88 LEU A N 1
ATOM 674 C CA . LEU A 1 88 ? -0.952 10.405 3.429 1.00 68.31 88 LEU A CA 1
ATOM 675 C C . LEU A 1 88 ? -1.378 11.866 3.281 1.00 68.31 88 LEU A C 1
ATOM 677 O O . LEU A 1 88 ? -0.560 12.781 3.380 1.00 68.31 88 LEU A O 1
ATOM 681 N N . GLY A 1 89 ? -2.674 12.084 3.062 1.00 62.03 89 GLY A N 1
ATOM 682 C CA . GLY A 1 89 ? -3.268 13.410 3.198 1.00 62.03 89 GLY A CA 1
ATOM 683 C C . GLY A 1 89 ? -3.212 13.918 4.649 1.00 62.03 89 GLY A C 1
ATOM 684 O O . GLY A 1 89 ? -2.701 13.229 5.538 1.00 62.03 89 GLY A O 1
ATOM 685 N N . PRO A 1 90 ? -3.759 15.117 4.924 1.00 61.88 90 PRO A N 1
ATOM 686 C CA . PRO A 1 90 ? -3.835 15.652 6.280 1.00 61.88 90 PRO A CA 1
ATOM 687 C C . PRO A 1 90 ? -4.460 14.640 7.248 1.00 61.88 90 PRO A C 1
ATOM 689 O O . PRO A 1 90 ? -5.575 14.166 7.030 1.00 61.88 90 PRO A O 1
ATOM 692 N N . LEU A 1 91 ? -3.725 14.304 8.309 1.00 63.38 91 LEU A N 1
ATOM 693 C CA . LEU A 1 91 ? -4.171 13.338 9.309 1.00 63.38 91 LEU A CA 1
ATOM 694 C C . LEU A 1 91 ? -5.119 14.004 10.317 1.00 63.38 91 LEU A C 1
ATOM 696 O O . LEU A 1 91 ? -4.872 15.151 10.703 1.00 63.38 91 LEU A O 1
ATOM 700 N N . PRO A 1 92 ? -6.184 13.310 10.761 1.00 61.41 92 PRO A N 1
ATOM 701 C CA . PRO A 1 92 ? -7.094 13.845 11.763 1.00 61.41 92 PRO A CA 1
ATOM 702 C C . PRO A 1 92 ? -6.404 13.992 13.127 1.00 61.41 92 PRO A C 1
ATOM 704 O O . PRO A 1 92 ? -5.361 13.386 13.394 1.00 61.41 92 PRO A O 1
ATOM 707 N N . THR A 1 93 ? -7.015 14.801 13.994 1.00 67.44 93 THR A N 1
ATOM 708 C CA . THR A 1 93 ? -6.628 14.950 15.402 1.00 67.44 93 THR A CA 1
ATOM 709 C C . THR A 1 93 ? -7.781 14.431 16.270 1.00 67.44 93 THR A C 1
ATOM 711 O O . THR A 1 93 ? -8.867 15.005 16.186 1.00 67.44 93 THR A O 1
ATOM 714 N N . PRO A 1 94 ? -7.580 13.399 17.113 1.00 73.62 94 PRO A N 1
ATOM 715 C CA . PRO A 1 94 ? -6.319 12.701 17.374 1.00 73.62 94 PRO A CA 1
ATOM 716 C C . PRO A 1 94 ? -5.855 11.835 16.192 1.00 73.62 94 PRO A C 1
ATOM 718 O O . PRO A 1 94 ? -6.655 11.379 15.379 1.00 73.62 94 PRO A O 1
ATOM 721 N N . ARG A 1 95 ? -4.538 11.611 16.106 1.00 74.25 95 ARG A N 1
ATOM 722 C CA . ARG A 1 95 ? -3.941 10.812 15.028 1.00 74.25 95 ARG A CA 1
ATOM 723 C C . ARG A 1 95 ? -4.393 9.353 15.136 1.00 74.25 95 ARG A C 1
ATOM 725 O O . ARG A 1 95 ? -4.400 8.817 16.246 1.00 74.25 95 ARG A O 1
ATOM 732 N N . PRO A 1 96 ? -4.740 8.697 14.016 1.00 74.00 96 PRO A N 1
ATOM 733 C CA . PRO A 1 96 ? -5.252 7.340 14.062 1.00 74.00 96 PRO A CA 1
ATOM 734 C C . PRO A 1 96 ? -4.118 6.336 14.283 1.00 74.00 96 PRO A C 1
ATOM 736 O O . PRO A 1 96 ? -2.967 6.549 13.879 1.00 74.00 96 PRO A O 1
ATOM 739 N N . THR A 1 97 ? -4.478 5.211 14.890 1.00 83.81 97 THR A N 1
ATOM 740 C CA . THR A 1 97 ? -3.650 4.008 14.915 1.00 83.81 97 THR A CA 1
ATOM 741 C C . THR A 1 97 ? -3.969 3.153 13.696 1.00 83.81 97 THR A C 1
ATOM 743 O O . THR A 1 97 ? -5.124 3.038 13.269 1.00 83.81 97 THR A O 1
ATOM 746 N N . VAL A 1 98 ? -2.917 2.593 13.106 1.00 84.75 98 VAL A N 1
ATOM 747 C CA . VAL A 1 98 ? -3.002 1.755 11.919 1.00 84.75 98 VAL A CA 1
ATOM 748 C C . VAL A 1 98 ? -2.348 0.404 12.147 1.00 84.75 98 VAL A C 1
ATOM 750 O O . VAL A 1 98 ? -1.355 0.274 12.859 1.00 84.75 98 VAL A O 1
ATOM 753 N N . GLU A 1 99 ? -2.923 -0.593 11.495 1.00 89.81 99 GLU A N 1
ATOM 754 C CA . GLU A 1 99 ? -2.427 -1.952 11.351 1.00 89.81 99 GLU A CA 1
ATOM 755 C C . GLU A 1 99 ? -1.900 -2.125 9.926 1.00 89.81 99 GLU A C 1
ATOM 757 O O . GLU A 1 99 ? -2.645 -1.918 8.971 1.00 89.81 99 GLU A O 1
ATOM 762 N N . VAL A 1 100 ? -0.633 -2.496 9.756 1.00 92.00 100 VAL A N 1
ATOM 763 C CA . VAL A 1 100 ? 0.015 -2.619 8.442 1.00 92.00 100 VAL A CA 1
ATOM 764 C C . VAL A 1 100 ? 0.549 -4.031 8.235 1.00 92.00 100 VAL A C 1
ATOM 766 O O . VAL A 1 100 ? 1.209 -4.592 9.113 1.00 92.00 100 VAL A O 1
ATOM 769 N N . GLU A 1 101 ? 0.250 -4.613 7.071 1.00 94.62 101 GLU A N 1
ATOM 770 C CA . GLU A 1 101 ? 0.704 -5.949 6.667 1.00 94.62 101 GLU A CA 1
ATOM 771 C C . GLU A 1 101 ? 0.506 -6.170 5.151 1.00 94.62 101 GLU A C 1
ATOM 773 O O . GLU A 1 101 ? 0.103 -5.266 4.416 1.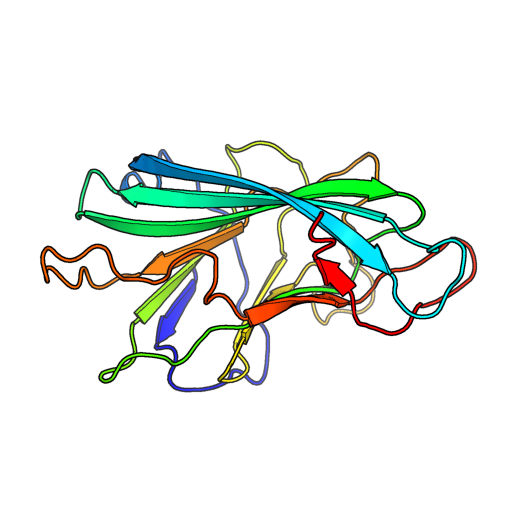00 94.62 101 GLU A O 1
ATOM 778 N N . TYR A 1 102 ? 0.777 -7.380 4.659 1.00 94.94 102 TYR A N 1
ATOM 779 C CA . TYR A 1 102 ? 0.389 -7.833 3.319 1.00 94.94 102 TYR A CA 1
ATOM 780 C C . TYR A 1 102 ? -0.325 -9.190 3.352 1.00 94.94 102 TYR A C 1
ATOM 782 O O . TYR A 1 102 ? -0.187 -9.958 4.300 1.00 94.94 102 TYR A O 1
ATOM 790 N N . ARG A 1 103 ? -1.093 -9.515 2.307 1.00 93.75 103 ARG A N 1
ATOM 791 C CA . ARG A 1 103 ? -1.849 -10.772 2.213 1.00 93.75 103 ARG A CA 1
ATOM 792 C C . ARG A 1 103 ? -1.049 -11.902 1.571 1.00 93.75 103 ARG A C 1
ATOM 794 O O . ARG A 1 103 ? -0.675 -11.818 0.400 1.00 93.75 103 ARG A O 1
ATOM 801 N N . THR A 1 104 ? -0.864 -13.000 2.299 1.00 93.75 104 THR A N 1
ATOM 802 C CA . THR A 1 104 ? -0.220 -14.231 1.798 1.00 93.75 104 THR A CA 1
ATOM 803 C C . THR A 1 104 ? -1.192 -15.178 1.088 1.00 93.75 104 THR A C 1
ATOM 805 O O . THR A 1 104 ? -0.770 -16.049 0.329 1.00 93.75 104 THR A O 1
ATOM 808 N N . ASP A 1 105 ? -2.493 -14.965 1.255 1.00 90.44 105 ASP A N 1
ATOM 809 C CA . ASP A 1 105 ? -3.585 -15.723 0.632 1.00 90.44 105 ASP A CA 1
ATOM 810 C C . ASP A 1 105 ? -4.259 -14.972 -0.536 1.00 90.44 105 ASP A C 1
ATOM 812 O O . ASP A 1 105 ? -5.300 -15.390 -1.038 1.00 90.44 105 ASP A O 1
ATOM 816 N N . GLY A 1 106 ? -3.695 -13.831 -0.942 1.00 85.94 106 GLY A N 1
ATOM 817 C CA . GLY A 1 106 ? -4.164 -13.026 -2.070 1.00 85.94 106 GLY A CA 1
ATOM 818 C C . GLY A 1 106 ? -3.393 -13.281 -3.368 1.00 85.94 106 GLY A C 1
ATOM 819 O O . GLY A 1 106 ? -2.456 -14.074 -3.416 1.00 85.94 106 GLY A O 1
ATOM 820 N N . LEU A 1 107 ? -3.774 -12.550 -4.420 1.00 90.19 107 LEU A N 1
ATOM 821 C CA . LEU A 1 107 ? -3.061 -12.534 -5.701 1.00 90.19 107 LEU A CA 1
ATOM 822 C C . LEU A 1 107 ? -1.639 -11.973 -5.557 1.00 90.19 107 LEU A C 1
ATOM 824 O O . LEU A 1 107 ? -1.386 -11.123 -4.703 1.00 90.19 107 LEU A O 1
ATOM 828 N N . GLY A 1 108 ? -0.755 -12.382 -6.470 1.00 92.19 108 GLY A N 1
ATOM 829 C CA . GLY A 1 108 ? 0.655 -11.994 -6.481 1.00 92.19 108 GLY A CA 1
ATOM 830 C C . GLY A 1 108 ? 1.541 -12.927 -5.661 1.00 92.19 108 GLY A C 1
ATOM 831 O O . GLY A 1 108 ? 1.061 -13.801 -4.941 1.00 92.19 108 GLY A O 1
ATOM 832 N N . VAL A 1 109 ? 2.853 -12.749 -5.792 1.00 92.50 109 VAL A N 1
ATOM 833 C CA . VAL A 1 109 ? 3.845 -13.662 -5.199 1.00 92.50 109 VAL A CA 1
ATOM 834 C C . VAL A 1 109 ? 4.832 -12.941 -4.288 1.00 92.50 109 VAL A C 1
ATOM 836 O O . VAL A 1 109 ? 5.214 -13.503 -3.260 1.00 92.50 109 VAL A O 1
ATOM 839 N N . ILE A 1 110 ? 5.167 -11.681 -4.587 1.00 91.62 110 ILE A N 1
ATOM 840 C CA . ILE A 1 110 ? 6.159 -10.907 -3.832 1.00 91.62 110 ILE A CA 1
ATOM 841 C C . ILE A 1 110 ? 5.490 -10.065 -2.743 1.00 91.62 110 ILE A C 1
ATOM 843 O O . ILE A 1 110 ? 4.707 -9.164 -3.035 1.00 91.62 110 ILE A O 1
ATOM 847 N N . GLY A 1 111 ? 5.788 -10.346 -1.476 1.00 91.19 111 GLY A N 1
ATOM 848 C CA . GLY A 1 111 ? 5.382 -9.503 -0.347 1.00 91.19 111 GLY A CA 1
ATOM 849 C C . GLY A 1 111 ? 6.474 -8.498 0.041 1.00 91.19 111 GLY A C 1
ATOM 850 O O . GLY A 1 111 ? 7.655 -8.804 -0.139 1.00 91.19 111 GLY A O 1
ATOM 851 N N . PRO A 1 112 ? 6.117 -7.322 0.589 1.00 91.44 112 PRO A N 1
ATOM 852 C CA . PRO A 1 112 ? 7.088 -6.457 1.246 1.00 91.44 112 PRO A CA 1
ATOM 853 C C . PRO A 1 112 ? 7.688 -7.149 2.477 1.00 91.44 112 PRO A C 1
ATOM 855 O O . PRO A 1 112 ? 7.030 -7.928 3.164 1.00 91.44 112 PRO A O 1
ATOM 858 N N . GLN A 1 113 ? 8.947 -6.841 2.763 1.00 90.38 113 GLN A N 1
ATOM 859 C CA . GLN A 1 113 ? 9.699 -7.346 3.911 1.00 90.38 113 GLN A CA 1
ATOM 860 C C . GLN A 1 113 ? 9.538 -6.450 5.147 1.00 90.38 113 GLN A C 1
ATOM 862 O O . GLN A 1 113 ? 9.726 -6.908 6.274 1.00 90.38 113 GLN A O 1
ATOM 867 N N . GLY A 1 114 ? 9.180 -5.179 4.951 1.00 90.56 114 GLY A N 1
ATOM 868 C CA . GLY A 1 114 ? 8.979 -4.242 6.047 1.00 90.56 114 GLY A CA 1
ATOM 869 C C . GLY A 1 114 ? 8.101 -3.048 5.693 1.00 90.56 114 GLY A C 1
ATOM 870 O O . GLY A 1 114 ? 7.739 -2.840 4.534 1.00 90.56 114 GLY A O 1
ATOM 871 N N . VAL A 1 115 ? 7.783 -2.250 6.707 1.00 91.81 115 VAL A N 1
ATOM 872 C CA . VAL A 1 115 ? 7.092 -0.966 6.580 1.00 91.81 115 VAL A CA 1
ATOM 873 C C . VAL A 1 115 ? 7.885 0.136 7.272 1.00 91.81 115 VAL A C 1
ATOM 875 O O . VAL A 1 115 ? 8.350 -0.031 8.395 1.00 91.81 115 VAL A O 1
ATOM 878 N N . LEU A 1 116 ? 8.004 1.285 6.614 1.00 90.44 116 LEU A N 1
ATOM 879 C CA . LEU A 1 116 ? 8.518 2.519 7.198 1.00 90.44 116 LEU A CA 1
ATOM 880 C C . LEU A 1 116 ? 7.407 3.573 7.239 1.00 90.44 116 LEU A C 1
ATOM 882 O O . LEU A 1 116 ? 6.642 3.701 6.284 1.00 90.44 116 LEU A O 1
ATOM 886 N N . PHE A 1 117 ? 7.360 4.351 8.315 1.00 87.44 117 PHE A N 1
ATOM 887 C CA . PHE A 1 117 ? 6.565 5.571 8.395 1.00 87.44 117 PHE A CA 1
ATOM 888 C C . PHE A 1 117 ? 7.496 6.748 8.678 1.00 87.44 117 PHE A C 1
ATOM 890 O O . PHE A 1 117 ? 8.290 6.679 9.612 1.00 87.44 117 PHE A O 1
ATOM 897 N N . ASP A 1 118 ? 7.425 7.813 7.881 1.00 84.81 118 ASP A N 1
ATOM 898 C CA . ASP A 1 118 ? 8.309 8.984 8.011 1.00 84.81 118 ASP A CA 1
ATOM 899 C C . ASP A 1 118 ? 7.610 10.227 8.590 1.00 84.81 118 ASP A C 1
ATOM 901 O O . ASP A 1 118 ? 8.155 11.328 8.565 1.00 84.81 118 ASP A O 1
ATOM 905 N N . GLY A 1 119 ? 6.401 10.055 9.135 1.00 81.50 119 GLY A N 1
ATOM 906 C CA . GLY A 1 119 ? 5.563 11.146 9.637 1.00 81.50 119 GLY A CA 1
ATOM 907 C C . GLY A 1 119 ? 4.536 11.656 8.621 1.00 81.50 119 GLY A C 1
ATOM 908 O O . GLY A 1 119 ? 3.549 12.269 9.032 1.00 81.50 119 GLY A O 1
ATOM 909 N N . ALA A 1 120 ? 4.725 11.367 7.328 1.00 79.62 120 ALA A N 1
ATOM 910 C CA . ALA A 1 120 ? 3.836 11.803 6.248 1.00 79.62 120 ALA A CA 1
ATOM 911 C C . ALA A 1 120 ? 3.462 10.685 5.260 1.00 79.62 120 ALA A C 1
ATOM 913 O O . ALA A 1 120 ? 2.449 10.789 4.574 1.00 79.62 120 ALA A O 1
ATOM 914 N N . ALA A 1 121 ? 4.249 9.616 5.170 1.00 83.00 121 ALA A N 1
ATOM 915 C CA . ALA A 1 121 ? 4.033 8.546 4.208 1.00 83.00 121 ALA A CA 1
ATOM 916 C C . ALA A 1 121 ? 4.309 7.163 4.797 1.00 8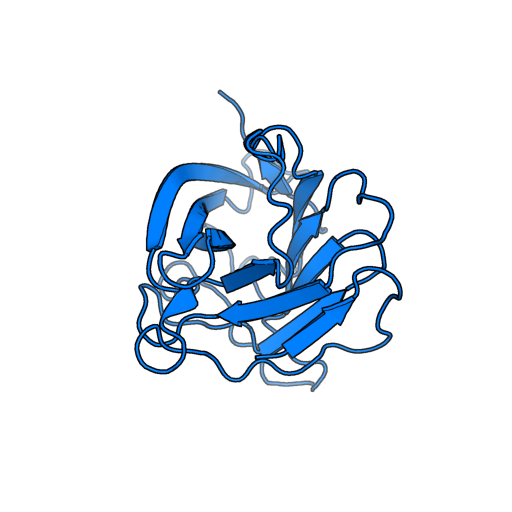3.00 121 ALA A C 1
ATOM 918 O O . ALA A 1 121 ? 5.205 6.986 5.623 1.00 83.00 121 ALA A O 1
ATOM 919 N N . ILE A 1 122 ? 3.565 6.173 4.305 1.00 86.31 122 ILE A N 1
ATOM 920 C CA . ILE A 1 122 ? 3.803 4.751 4.561 1.00 86.31 122 ILE A CA 1
ATOM 921 C C . ILE A 1 122 ? 4.569 4.188 3.368 1.00 86.31 122 ILE A C 1
ATOM 923 O O . ILE A 1 122 ? 4.126 4.308 2.228 1.00 86.31 122 ILE A O 1
ATOM 927 N N . SER A 1 123 ? 5.716 3.566 3.622 1.00 88.69 123 SER A N 1
ATOM 928 C CA . SER A 1 123 ? 6.529 2.913 2.594 1.00 88.69 123 SER A CA 1
ATOM 929 C C . SER A 1 123 ? 6.603 1.416 2.855 1.00 88.69 123 SER A C 1
ATOM 931 O O . SER A 1 123 ? 7.120 0.992 3.886 1.00 88.69 123 SER A O 1
ATOM 933 N N . PHE A 1 124 ? 6.110 0.620 1.912 1.00 89.62 124 PHE A N 1
ATOM 934 C CA . PHE A 1 124 ? 6.256 -0.831 1.893 1.00 89.62 124 PHE A CA 1
ATOM 935 C C . PHE A 1 124 ? 7.587 -1.184 1.240 1.00 89.62 124 PHE A C 1
ATOM 937 O O . PHE A 1 124 ? 7.823 -0.849 0.080 1.00 89.62 124 PHE A O 1
ATOM 944 N N . VAL A 1 125 ? 8.461 -1.829 2.000 1.00 88.38 125 VAL A N 1
ATOM 945 C CA . VAL A 1 125 ? 9.866 -2.040 1.655 1.00 88.38 125 VAL A CA 1
ATOM 946 C C . VAL A 1 125 ? 10.063 -3.454 1.105 1.00 88.38 125 VAL A C 1
ATOM 948 O O . VAL A 1 125 ? 9.746 -4.422 1.790 1.00 88.38 125 VAL A O 1
ATOM 951 N N . PHE A 1 126 ? 10.609 -3.585 -0.106 1.00 84.44 126 PHE A N 1
ATOM 952 C CA . PHE A 1 126 ? 10.911 -4.861 -0.778 1.00 84.44 126 PHE A CA 1
ATOM 953 C C . PHE A 1 126 ? 12.382 -5.292 -0.635 1.00 84.44 126 PHE A C 1
ATO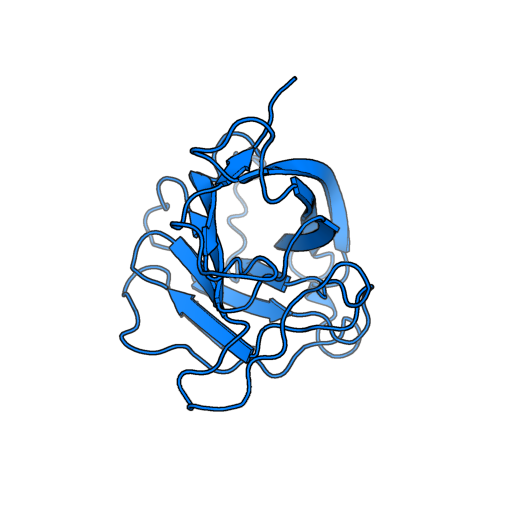M 955 O O . PHE A 1 126 ? 12.680 -6.487 -0.714 1.00 84.44 126 PHE A O 1
ATOM 962 N N . SER A 1 127 ? 13.289 -4.351 -0.349 1.00 75.81 127 SER A N 1
ATOM 963 C CA . SER A 1 127 ? 14.663 -4.631 0.084 1.00 75.81 127 SER A CA 1
ATOM 964 C C . SER A 1 127 ? 14.823 -4.355 1.577 1.00 75.81 127 SER A C 1
ATOM 966 O O . SER A 1 127 ? 14.851 -3.193 1.991 1.00 75.81 127 SER A O 1
ATOM 968 N N . ALA A 1 128 ? 14.979 -5.383 2.408 1.00 53.72 128 ALA A N 1
ATOM 969 C CA . ALA A 1 128 ? 15.486 -5.160 3.754 1.00 53.72 128 ALA A CA 1
ATOM 970 C C . ALA A 1 128 ? 16.854 -4.466 3.674 1.00 53.72 128 ALA A C 1
ATOM 972 O O . ALA A 1 128 ? 17.642 -4.702 2.761 1.00 53.72 128 ALA A O 1
ATOM 973 N N . SER A 1 129 ? 17.154 -3.642 4.672 1.00 44.12 129 SER A N 1
ATOM 974 C CA . SER A 1 129 ? 18.430 -2.953 4.903 1.00 44.12 129 SER A CA 1
ATOM 975 C C . SER A 1 129 ? 19.645 -3.886 5.093 1.00 44.12 129 SER A C 1
ATOM 977 O O . SER A 1 129 ? 20.699 -3.448 5.548 1.00 44.12 129 SER A O 1
ATOM 979 N N . SER A 1 130 ? 19.526 -5.169 4.745 1.00 38.81 130 SER A N 1
ATOM 980 C CA . SER A 1 130 ? 20.624 -6.127 4.679 1.00 38.81 130 SER A CA 1
ATOM 981 C C . SER A 1 130 ? 21.180 -6.171 3.250 1.00 38.81 130 SER A C 1
ATOM 983 O O . SER A 1 130 ? 20.417 -6.425 2.313 1.00 38.81 130 SER A O 1
ATOM 985 N N . PRO A 1 131 ? 22.492 -5.974 3.039 1.00 37.62 131 PRO A N 1
ATOM 986 C CA . PRO A 1 131 ? 23.077 -6.151 1.718 1.00 37.62 131 PRO A CA 1
ATOM 987 C C . PRO A 1 131 ? 22.874 -7.605 1.261 1.00 37.62 131 PRO A C 1
ATOM 989 O O . PRO A 1 131 ? 23.343 -8.533 1.914 1.00 37.62 131 PRO A O 1
ATOM 992 N N . GLY A 1 132 ? 22.156 -7.799 0.147 1.00 46.22 132 GLY A N 1
ATOM 993 C CA . GLY A 1 132 ? 22.145 -9.068 -0.593 1.00 46.22 132 GLY A CA 1
ATOM 994 C C . GLY A 1 132 ? 20.814 -9.814 -0.741 1.00 46.22 132 GLY A C 1
ATOM 995 O O . GLY A 1 132 ? 20.818 -10.866 -1.374 1.00 46.22 132 GLY A O 1
ATOM 996 N N . ARG A 1 133 ? 19.675 -9.321 -0.228 1.00 51.34 133 ARG A N 1
ATOM 997 C CA . ARG A 1 133 ? 18.376 -9.983 -0.482 1.00 51.34 133 ARG A CA 1
ATOM 998 C C . ARG A 1 133 ? 17.235 -9.011 -0.770 1.00 51.34 133 ARG A C 1
ATOM 1000 O O . ARG A 1 133 ? 16.285 -8.875 -0.001 1.00 51.34 133 ARG A O 1
ATOM 1007 N N . THR A 1 134 ? 17.315 -8.393 -1.939 1.00 61.00 134 THR A N 1
ATOM 1008 C CA . THR A 1 134 ? 16.161 -7.769 -2.583 1.00 61.00 134 THR A CA 1
ATOM 1009 C C . THR A 1 134 ? 15.322 -8.855 -3.245 1.00 61.00 134 THR A C 1
ATOM 1011 O O . THR A 1 134 ? 15.863 -9.684 -3.973 1.00 61.00 134 THR A O 1
ATOM 1014 N N . ILE A 1 135 ? 14.014 -8.875 -2.985 1.00 68.62 135 ILE A N 1
ATOM 1015 C CA . ILE A 1 135 ? 13.079 -9.680 -3.778 1.00 68.62 135 ILE A CA 1
ATOM 1016 C C . ILE A 1 135 ? 12.268 -8.684 -4.601 1.00 68.62 135 ILE A C 1
ATOM 1018 O O . ILE A 1 135 ? 11.279 -8.149 -4.093 1.00 68.62 135 ILE A O 1
ATOM 1022 N N . PRO A 1 136 ? 12.735 -8.353 -5.812 1.00 75.94 136 PRO A N 1
ATOM 1023 C CA . PRO A 1 136 ? 12.117 -7.306 -6.594 1.00 75.94 136 PRO A CA 1
ATOM 1024 C C . PRO A 1 136 ? 10.730 -7.731 -7.064 1.00 75.94 136 PRO A C 1
ATOM 1026 O O . PRO A 1 136 ? 10.476 -8.904 -7.348 1.00 75.94 136 PRO A O 1
ATOM 1029 N N . VAL A 1 137 ? 9.842 -6.752 -7.198 1.00 76.88 137 VAL A N 1
ATOM 1030 C CA . VAL A 1 137 ? 8.653 -6.913 -8.032 1.00 76.88 137 VAL A CA 1
ATOM 1031 C C . VAL A 1 137 ? 9.103 -6.786 -9.483 1.00 76.88 137 VAL A C 1
ATOM 1033 O O . VAL A 1 137 ? 9.736 -5.797 -9.847 1.00 76.88 137 VAL A O 1
ATOM 1036 N N . THR A 1 138 ? 8.789 -7.781 -10.305 1.00 84.25 138 THR A N 1
ATOM 1037 C CA . THR A 1 138 ? 9.180 -7.834 -11.722 1.00 84.25 138 THR A CA 1
ATOM 1038 C C . THR A 1 138 ? 7.952 -7.977 -12.615 1.00 84.25 138 THR A C 1
ATOM 1040 O O . THR A 1 138 ? 6.839 -8.186 -12.127 1.00 84.25 138 THR A O 1
ATOM 1043 N N . GLU A 1 139 ? 8.151 -7.925 -13.933 1.00 85.19 139 GLU A N 1
ATOM 1044 C CA . GLU A 1 139 ? 7.081 -8.151 -14.917 1.00 85.19 139 GLU A CA 1
ATOM 1045 C C . GLU A 1 139 ? 6.402 -9.527 -14.752 1.00 85.19 139 GLU A C 1
ATOM 1047 O O . GLU A 1 139 ? 5.222 -9.687 -15.056 1.00 85.19 139 GLU A O 1
ATOM 1052 N N . THR A 1 140 ? 7.134 -10.525 -14.243 1.00 84.19 140 THR A N 1
ATOM 1053 C CA . THR A 1 140 ? 6.657 -11.908 -14.062 1.00 84.19 140 THR A CA 1
ATOM 1054 C C . THR A 1 140 ? 6.372 -12.272 -12.604 1.00 84.19 140 THR A C 1
ATOM 1056 O O . THR A 1 140 ? 5.700 -13.270 -12.340 1.00 84.19 140 THR A O 1
ATOM 1059 N N . ALA A 1 141 ? 6.835 -11.465 -11.646 1.00 86.62 141 ALA A N 1
ATOM 1060 C CA . ALA A 1 141 ? 6.667 -11.678 -10.213 1.00 86.62 141 ALA A CA 1
ATOM 1061 C C . ALA A 1 141 ? 6.066 -10.428 -9.556 1.00 86.62 141 ALA A C 1
ATOM 1063 O O . ALA A 1 141 ? 6.755 -9.590 -8.977 1.00 86.62 141 ALA A O 1
ATOM 1064 N N . LEU A 1 142 ? 4.743 -10.318 -9.657 1.00 89.69 142 LEU A N 1
ATOM 1065 C CA . LEU A 1 142 ? 3.985 -9.165 -9.181 1.00 89.69 142 LEU A CA 1
ATOM 1066 C C . LEU A 1 142 ? 3.784 -9.165 -7.661 1.00 89.69 142 LEU A C 1
ATOM 1068 O O . LEU A 1 142 ? 3.839 -10.212 -6.995 1.00 89.69 142 LEU A O 1
ATOM 1072 N N . SER A 1 143 ? 3.485 -7.984 -7.116 1.00 91.69 143 SER A N 1
ATOM 1073 C CA . SER A 1 143 ? 3.318 -7.826 -5.677 1.00 91.69 143 SER A CA 1
ATOM 1074 C C . SER A 1 143 ? 2.059 -8.530 -5.171 1.00 91.69 143 SER A C 1
ATOM 1076 O O . SER A 1 143 ? 1.048 -8.672 -5.869 1.00 91.69 143 SER A O 1
ATOM 1078 N N . ARG A 1 144 ? 2.117 -8.934 -3.907 1.00 94.62 144 ARG A N 1
ATOM 1079 C CA . ARG A 1 144 ? 0.949 -9.240 -3.092 1.00 94.62 144 ARG A CA 1
ATOM 1080 C C . ARG A 1 144 ? 0.216 -7.952 -2.743 1.00 94.62 144 ARG A C 1
ATOM 1082 O O . ARG A 1 144 ? 0.773 -6.856 -2.841 1.00 94.62 144 ARG A O 1
ATOM 1089 N N . PHE A 1 145 ? -1.033 -8.099 -2.321 1.00 93.44 145 PHE A N 1
ATOM 1090 C CA . PHE A 1 145 ? -1.773 -6.996 -1.725 1.00 93.44 145 PHE A CA 1
ATOM 1091 C C . PHE A 1 145 ? -1.127 -6.584 -0.406 1.00 93.44 145 PHE A C 1
ATOM 1093 O O . PHE A 1 145 ? -1.135 -7.355 0.551 1.00 93.44 145 PHE A O 1
ATOM 1100 N N . MET A 1 146 ? -0.597 -5.372 -0.362 1.00 94.06 146 MET A N 1
ATOM 1101 C CA . MET A 1 146 ? -0.135 -4.704 0.851 1.00 94.06 146 MET A CA 1
ATOM 1102 C C . MET A 1 146 ? -1.224 -3.761 1.346 1.00 94.06 146 MET A C 1
ATOM 1104 O O . MET A 1 146 ? -2.003 -3.255 0.538 1.00 94.06 146 MET A O 1
ATOM 1108 N N . PHE A 1 147 ? -1.326 -3.552 2.653 1.00 92.12 147 PHE A N 1
ATOM 1109 C CA . PHE A 1 147 ? -2.394 -2.728 3.196 1.00 92.12 147 PHE A CA 1
ATOM 1110 C C . PHE A 1 147 ? -2.028 -2.031 4.492 1.00 92.12 147 PHE A C 1
ATOM 1112 O O . PHE A 1 147 ? -1.182 -2.499 5.250 1.00 92.12 147 PHE A O 1
ATOM 1119 N N . PHE A 1 148 ? -2.753 -0.950 4.764 1.00 89.06 148 PHE A N 1
ATOM 1120 C CA . PHE A 1 148 ? -2.922 -0.421 6.109 1.00 89.06 148 PHE A CA 1
ATOM 1121 C C . PHE A 1 148 ? -4.414 -0.347 6.451 1.00 89.06 148 PHE A C 1
ATOM 1123 O O . PHE A 1 148 ? -5.248 0.020 5.621 1.00 89.06 148 PHE A O 1
ATOM 1130 N N . LYS A 1 149 ? -4.756 -0.735 7.675 1.00 87.19 149 LYS A N 1
ATOM 1131 C CA . LYS A 1 149 ? -6.105 -0.769 8.233 1.00 87.19 149 LYS A CA 1
ATOM 1132 C C . LYS A 1 149 ? -6.183 0.222 9.385 1.00 87.19 149 LYS A C 1
ATOM 1134 O O . LYS A 1 149 ? -5.284 0.266 10.216 1.00 87.19 149 LYS A O 1
ATOM 1139 N N . LEU A 1 150 ? -7.253 1.003 9.450 1.00 81.62 150 LEU A N 1
ATOM 1140 C CA . LEU A 1 150 ? -7.527 1.857 10.605 1.00 81.62 150 LEU A CA 1
ATOM 1141 C C . LEU A 1 150 ? -8.010 0.986 11.772 1.00 81.62 150 LEU A C 1
ATOM 1143 O O . LEU A 1 150 ? -8.919 0.178 11.591 1.00 81.62 150 LEU A O 1
ATOM 1147 N N . THR A 1 151 ? -7.432 1.143 12.963 1.00 75.94 151 THR A N 1
ATOM 1148 C CA . THR A 1 151 ? -7.830 0.344 14.140 1.00 75.94 151 THR A CA 1
ATOM 1149 C C . THR A 1 151 ? -8.918 1.009 14.980 1.00 75.94 151 THR A C 1
ATOM 1151 O O . THR A 1 151 ? -9.518 0.355 15.828 1.00 75.94 151 THR A O 1
ATOM 1154 N N . SER A 1 152 ? -9.208 2.290 14.742 1.00 63.91 152 SER A N 1
ATOM 1155 C CA . SER A 1 152 ? -10.386 2.969 15.276 1.00 63.91 152 SER A CA 1
ATOM 1156 C C . SER A 1 152 ? -11.407 3.200 14.163 1.00 63.91 152 SER A C 1
ATOM 1158 O O . SER A 1 152 ? -11.116 3.780 13.115 1.00 63.91 152 SER A O 1
ATOM 1160 N N . ALA A 1 153 ? -12.632 2.732 14.392 1.00 46.19 153 ALA A N 1
ATOM 1161 C CA . ALA A 1 153 ? -13.778 3.132 13.597 1.00 46.19 153 ALA A CA 1
ATOM 1162 C C . ALA A 1 153 ? -14.167 4.546 14.034 1.00 46.19 153 ALA A C 1
ATOM 1164 O O . ALA A 1 153 ? -14.778 4.718 15.086 1.00 46.19 153 ALA A O 1
ATOM 1165 N N . GLU A 1 154 ? -13.844 5.576 13.253 1.00 45.88 154 GLU A N 1
ATOM 1166 C CA . GLU A 1 154 ? -14.607 6.813 13.398 1.00 45.88 154 GLU A CA 1
ATOM 1167 C C . GLU A 1 154 ? -16.012 6.565 12.847 1.00 45.88 154 GLU A C 1
ATOM 1169 O O . GLU A 1 154 ? -16.287 6.637 11.649 1.00 45.88 154 GLU A O 1
ATOM 1174 N N . SER A 1 155 ? -16.908 6.221 13.769 1.00 34.41 155 SER A N 1
ATOM 1175 C CA . SER A 1 155 ? -18.342 6.023 13.594 1.00 34.41 155 SER A CA 1
ATOM 1176 C C . SER A 1 155 ? -19.079 7.344 13.349 1.00 34.41 155 SER A C 1
ATOM 1178 O O . SER A 1 155 ? -20.087 7.620 13.995 1.00 34.41 155 SER A O 1
ATOM 1180 N N . SER A 1 156 ? -18.602 8.202 12.446 1.00 33.94 156 SER A N 1
ATOM 1181 C CA . SER A 1 156 ? -19.293 9.472 12.180 1.00 33.94 156 SER A CA 1
ATOM 1182 C C . SER A 1 156 ? -20.432 9.344 11.165 1.00 33.94 156 SER A C 1
ATOM 1184 O O . SER A 1 156 ? -21.068 10.344 10.842 1.00 33.94 156 SER A O 1
ATOM 1186 N N . GLY A 1 157 ? -20.709 8.145 10.626 1.00 32.88 157 GLY A N 1
ATOM 1187 C CA . GLY A 1 157 ? -21.778 7.928 9.636 1.00 32.88 157 GLY A CA 1
ATOM 1188 C C . GLY A 1 157 ? -21.581 8.697 8.321 1.00 32.88 157 GLY A C 1
ATOM 1189 O O . GLY A 1 157 ? -22.319 8.496 7.361 1.00 32.88 157 GLY A O 1
ATOM 1190 N N . ARG A 1 158 ? -20.550 9.538 8.246 1.00 30.67 158 ARG A N 1
ATOM 1191 C CA . ARG A 1 158 ? -20.020 10.124 7.033 1.00 30.67 158 ARG A CA 1
ATOM 1192 C C . ARG A 1 158 ? -18.967 9.140 6.538 1.00 30.67 158 ARG A C 1
ATOM 1194 O O . ARG A 1 158 ? -18.111 8.749 7.336 1.00 30.67 158 ARG A O 1
ATOM 1201 N N . PRO A 1 159 ? -19.017 8.676 5.274 1.00 31.30 159 PRO A N 1
ATOM 1202 C CA . PRO A 1 159 ? -17.853 8.016 4.703 1.00 31.30 159 PRO A CA 1
ATOM 1203 C C . PRO A 1 159 ? -16.690 8.953 4.982 1.00 31.30 159 PRO A C 1
ATOM 1205 O O . PRO A 1 159 ? -16.807 10.148 4.697 1.00 31.30 159 PRO A O 1
ATOM 1208 N N . ILE A 1 160 ? -15.626 8.459 5.619 1.00 36.28 160 ILE A N 1
ATOM 1209 C CA . ILE A 1 160 ? -14.443 9.291 5.715 1.00 36.28 160 ILE A CA 1
ATOM 1210 C C . ILE A 1 160 ? -14.137 9.641 4.271 1.00 36.28 160 ILE A C 1
ATOM 1212 O O . ILE A 1 160 ? -13.892 8.755 3.453 1.00 36.28 160 ILE A O 1
ATOM 1216 N N . THR A 1 161 ? -14.225 10.924 3.943 1.00 35.81 161 THR A N 1
ATOM 1217 C CA . THR A 1 161 ? -13.710 11.466 2.698 1.00 35.81 161 THR A CA 1
ATOM 1218 C C . THR A 1 161 ? -12.180 11.428 2.804 1.00 35.81 161 THR A C 1
ATOM 1220 O O . THR A 1 161 ? -11.505 12.439 2.682 1.00 35.81 161 THR A O 1
ATOM 1223 N N . TYR A 1 162 ? -11.622 10.235 3.044 1.00 38.41 162 TYR A N 1
ATOM 1224 C CA . TYR A 1 162 ? -10.433 9.741 2.370 1.00 38.41 162 TYR A CA 1
ATOM 1225 C C . TYR A 1 162 ? -10.909 9.366 0.968 1.00 38.41 162 TYR A C 1
ATOM 1227 O O . TYR A 1 162 ? -10.899 8.202 0.578 1.00 38.41 162 TYR A O 1
ATOM 1235 N N . ALA A 1 163 ? -11.484 10.340 0.260 1.00 31.84 163 ALA A N 1
ATOM 1236 C CA . ALA A 1 163 ? -11.804 10.133 -1.127 1.00 31.84 163 ALA A CA 1
ATOM 1237 C C . ALA A 1 163 ? -10.473 9.822 -1.813 1.00 31.84 163 ALA A C 1
ATOM 1239 O O . ALA A 1 163 ? -9.402 10.287 -1.407 1.00 31.84 163 ALA A O 1
ATOM 1240 N N . ALA A 1 164 ? -10.521 8.950 -2.804 1.00 34.12 164 ALA A N 1
ATOM 1241 C CA . ALA A 1 164 ? -9.351 8.514 -3.540 1.00 34.12 164 ALA A CA 1
ATOM 1242 C C . ALA A 1 164 ? -8.671 9.669 -4.332 1.00 34.12 164 ALA A C 1
ATOM 1244 O O . ALA A 1 164 ? -7.736 9.437 -5.097 1.00 34.12 164 ALA A O 1
ATOM 1245 N N . ASP A 1 165 ? -9.129 10.914 -4.135 1.00 33.62 165 ASP A N 1
ATOM 1246 C CA . ASP A 1 165 ? -8.534 12.198 -4.519 1.00 33.62 165 ASP A CA 1
ATOM 1247 C C . ASP A 1 165 ? -7.591 12.801 -3.443 1.00 33.62 165 ASP A C 1
ATOM 1249 O O . ASP A 1 165 ? -6.928 13.802 -3.710 1.00 33.62 165 ASP A O 1
ATOM 1253 N N . ARG A 1 166 ? -7.519 12.218 -2.232 1.00 36.16 166 ARG A N 1
ATOM 1254 C CA . ARG A 1 166 ? -6.784 12.749 -1.060 1.00 36.16 166 ARG A CA 1
ATOM 1255 C C . ARG A 1 166 ? -5.669 11.858 -0.510 1.00 36.16 166 ARG A C 1
ATOM 1257 O O . ARG A 1 166 ? -5.000 12.267 0.442 1.00 36.16 166 ARG A O 1
ATOM 1264 N N . PHE A 1 167 ? -5.428 10.683 -1.089 1.00 40.41 167 PHE A N 1
ATOM 1265 C CA . PHE A 1 167 ? -4.121 10.042 -0.933 1.00 40.41 167 PHE A CA 1
ATOM 1266 C C . PHE A 1 167 ? -3.129 10.808 -1.807 1.00 40.41 167 PHE A C 1
ATOM 1268 O O . PHE A 1 167 ? -3.394 11.060 -2.982 1.00 40.41 167 PHE A O 1
ATOM 1275 N N . GLY A 1 168 ? -2.043 11.269 -1.186 1.00 43.97 168 GLY A N 1
ATOM 1276 C CA . GLY A 1 168 ? -1.003 12.044 -1.849 1.00 43.97 168 GLY A CA 1
ATOM 1277 C C . GLY A 1 168 ? -0.303 11.227 -2.931 1.00 43.97 168 GLY A C 1
ATOM 1278 O O . GLY A 1 168 ? -0.661 10.084 -3.219 1.00 43.97 168 GLY A O 1
ATOM 1279 N N . ARG A 1 169 ? 0.720 11.816 -3.551 1.00 49.56 169 ARG A N 1
ATOM 1280 C CA . ARG A 1 169 ? 1.435 11.183 -4.662 1.00 49.56 169 ARG A CA 1
ATOM 1281 C C . ARG A 1 169 ? 1.895 9.782 -4.254 1.00 49.56 169 ARG A C 1
ATOM 1283 O O . ARG A 1 169 ? 2.659 9.614 -3.305 1.00 49.56 169 ARG A O 1
ATOM 1290 N N . ILE A 1 170 ? 1.469 8.773 -5.007 1.00 52.03 170 ILE A N 1
ATOM 1291 C CA . ILE A 1 170 ? 2.107 7.461 -4.941 1.00 52.03 170 ILE A CA 1
ATOM 1292 C C . ILE A 1 170 ? 3.454 7.595 -5.630 1.00 52.03 170 ILE A C 1
ATOM 1294 O O . ILE A 1 170 ? 3.544 8.033 -6.776 1.00 52.03 170 ILE A O 1
ATOM 1298 N N . SER A 1 171 ? 4.507 7.244 -4.905 1.00 55.91 171 SER A N 1
ATOM 1299 C CA . SER A 1 171 ? 5.863 7.223 -5.432 1.00 55.91 171 SER A CA 1
ATOM 1300 C C . SER A 1 171 ? 6.453 5.835 -5.251 1.00 55.91 171 SER A C 1
ATOM 1302 O O . SER A 1 171 ? 6.195 5.131 -4.277 1.00 55.91 171 SER A O 1
ATOM 1304 N N . MET A 1 172 ? 7.248 5.420 -6.225 1.00 49.94 172 MET A N 1
ATOM 1305 C CA . MET A 1 172 ? 8.007 4.182 -6.161 1.00 49.94 172 MET A CA 1
ATOM 1306 C C . MET A 1 172 ? 9.492 4.537 -6.258 1.00 49.94 172 MET A C 1
ATOM 1308 O O . MET A 1 172 ? 9.871 5.442 -7.006 1.00 49.94 172 MET A O 1
ATOM 1312 N N . ARG A 1 173 ? 10.346 3.855 -5.495 1.00 48.75 173 ARG A N 1
ATOM 1313 C CA . ARG A 1 173 ? 11.808 3.982 -5.611 1.00 48.75 173 ARG A CA 1
ATOM 1314 C C . ARG A 1 173 ? 12.460 2.622 -5.737 1.00 48.75 173 ARG A C 1
ATOM 1316 O O . ARG A 1 173 ? 11.887 1.610 -5.341 1.00 48.75 173 ARG A O 1
ATOM 1323 N N . GLY A 1 174 ? 13.689 2.637 -6.247 1.00 35.19 174 GLY A N 1
ATOM 1324 C CA . GLY A 1 174 ? 14.433 1.419 -6.533 1.00 35.19 174 GLY A CA 1
ATOM 1325 C C . GLY A 1 174 ? 14.004 0.788 -7.848 1.00 35.19 174 GLY A C 1
ATOM 1326 O O . GLY A 1 174 ? 13.937 -0.426 -7.965 1.00 35.19 174 GLY A O 1
ATOM 1327 N N . VAL A 1 175 ? 13.632 1.610 -8.831 1.00 37.31 175 VAL A N 1
ATOM 1328 C CA . VAL A 1 175 ? 13.328 1.083 -10.153 1.00 37.31 175 VAL A CA 1
ATOM 1329 C C . VAL A 1 175 ? 14.617 0.932 -10.945 1.00 37.31 175 VAL A C 1
ATOM 1331 O O . VAL A 1 175 ? 15.254 1.929 -11.306 1.00 37.31 175 VAL A O 1
ATOM 1334 N N . ARG A 1 176 ? 15.024 -0.319 -11.170 1.00 41.38 176 ARG A N 1
ATOM 1335 C CA . ARG A 1 176 ? 16.201 -0.642 -11.980 1.00 41.38 176 ARG A CA 1
ATOM 1336 C C . ARG A 1 176 ? 15.770 -1.016 -13.386 1.00 41.38 176 ARG A C 1
ATOM 1338 O O . ARG A 1 176 ? 14.818 -1.767 -13.570 1.00 41.38 176 ARG A O 1
ATOM 1345 N N . TRP A 1 177 ? 16.495 -0.489 -14.362 1.00 31.58 177 TRP A N 1
ATOM 1346 C CA . TRP A 1 177 ? 16.439 -0.915 -15.758 1.00 31.58 177 TRP A CA 1
ATOM 1347 C C . TRP A 1 177 ? 17.725 -1.686 -16.065 1.00 31.58 177 TRP A C 1
ATOM 1349 O O . TRP A 1 177 ? 18.712 -1.547 -15.339 1.00 31.58 177 TRP A O 1
ATOM 1359 N N . ALA A 1 178 ? 17.729 -2.473 -17.142 1.00 38.00 178 ALA A N 1
ATOM 1360 C CA . ALA A 1 178 ? 18.785 -3.431 -17.492 1.00 38.00 178 ALA A CA 1
ATOM 1361 C C . ALA A 1 178 ? 20.240 -2.894 -17.471 1.00 38.00 178 ALA A C 1
ATOM 1363 O O . ALA A 1 178 ? 21.169 -3.697 -17.448 1.00 38.00 178 ALA A O 1
ATOM 1364 N N . THR A 1 179 ? 20.467 -1.573 -17.443 1.00 35.50 179 THR A N 1
ATOM 1365 C CA . THR A 1 179 ? 21.806 -0.961 -17.373 1.00 35.50 179 THR A CA 1
ATOM 1366 C C . THR A 1 179 ? 21.950 0.223 -16.388 1.00 35.50 179 THR A C 1
ATOM 1368 O O . THR A 1 179 ? 22.916 0.976 -16.500 1.00 35.50 179 THR A O 1
ATOM 1371 N N . GLY A 1 180 ? 21.062 0.415 -15.392 1.00 41.56 180 GLY A N 1
ATOM 1372 C CA . GLY A 1 180 ? 21.260 1.464 -14.364 1.00 41.56 180 GLY A CA 1
ATOM 1373 C C . GLY A 1 180 ? 20.121 1.704 -13.349 1.00 41.56 180 GLY A C 1
ATOM 1374 O O . GLY A 1 180 ? 19.121 0.991 -13.319 1.00 41.56 180 GLY A O 1
ATOM 1375 N N . VAL A 1 181 ? 20.273 2.739 -12.505 1.00 44.56 181 VAL A N 1
ATOM 1376 C CA . VAL A 1 181 ? 19.283 3.189 -11.495 1.00 44.56 181 VAL A CA 1
ATOM 1377 C C . VAL A 1 181 ? 18.585 4.460 -11.990 1.00 44.56 181 VAL A C 1
ATOM 1379 O O . VAL A 1 181 ? 19.263 5.444 -12.284 1.00 44.56 181 VAL A O 1
ATOM 1382 N N . ILE A 1 182 ? 17.250 4.472 -12.071 1.00 43.97 182 ILE A N 1
ATOM 1383 C CA . ILE A 1 182 ? 16.483 5.675 -12.444 1.00 43.97 182 ILE A CA 1
ATOM 1384 C C . ILE A 1 182 ? 16.029 6.412 -11.181 1.00 43.97 182 ILE A C 1
ATOM 1386 O O . ILE A 1 182 ? 15.495 5.820 -10.243 1.00 43.97 182 ILE A O 1
ATOM 1390 N N . GLY A 1 183 ? 16.220 7.732 -11.171 1.00 42.94 183 GLY A N 1
ATOM 1391 C CA . GLY A 1 183 ? 15.778 8.632 -10.111 1.00 42.94 183 GLY A CA 1
ATOM 1392 C C . GLY A 1 183 ? 14.253 8.670 -9.923 1.00 42.94 183 GLY A C 1
ATOM 1393 O O . GLY A 1 183 ? 13.556 9.487 -10.502 1.00 42.94 183 GLY A O 1
ATOM 1394 N N . ASN A 1 184 ? 13.770 7.825 -9.020 1.00 47.09 184 ASN A N 1
ATOM 1395 C CA . ASN A 1 184 ? 13.065 8.166 -7.778 1.00 47.09 184 ASN A CA 1
ATOM 1396 C C . ASN A 1 184 ? 11.665 8.809 -7.731 1.00 47.09 184 ASN A C 1
ATOM 1398 O O . ASN A 1 184 ? 11.195 9.014 -6.607 1.00 47.09 184 ASN A O 1
ATOM 1402 N N . SER A 1 185 ? 10.979 9.074 -8.844 1.00 50.53 185 SER A N 1
ATOM 1403 C CA . SER A 1 185 ? 9.599 9.586 -8.785 1.00 50.53 185 SER A CA 1
ATOM 1404 C C . SER A 1 185 ? 8.735 9.062 -9.930 1.00 50.53 185 SER A C 1
ATOM 1406 O O . SER A 1 185 ? 9.120 9.139 -11.095 1.00 50.53 185 SER A O 1
ATOM 1408 N N . PHE A 1 186 ? 7.545 8.572 -9.584 1.00 52.22 186 PHE A N 1
ATOM 1409 C CA . PHE A 1 186 ? 6.487 8.168 -10.511 1.00 52.22 186 PHE A CA 1
ATOM 1410 C C . PHE A 1 186 ? 5.278 9.068 -10.273 1.00 52.22 186 PHE A C 1
ATOM 1412 O O . PHE A 1 186 ? 5.063 9.535 -9.150 1.00 52.22 186 PHE A O 1
ATOM 1419 N N . HIS A 1 187 ? 4.499 9.326 -11.318 1.00 53.03 187 HIS A N 1
ATOM 1420 C CA . HIS A 1 187 ? 3.213 10.002 -11.184 1.00 53.03 187 HIS A CA 1
ATOM 1421 C C . HIS A 1 187 ? 2.104 9.144 -11.792 1.00 53.03 187 HIS A C 1
ATOM 1423 O O . HIS A 1 187 ? 2.344 8.497 -12.818 1.00 53.03 187 HIS A O 1
ATOM 1429 N N . PRO A 1 188 ? 0.908 9.135 -11.174 1.00 54.28 188 PRO A N 1
ATOM 1430 C CA . PRO A 1 188 ? -0.278 8.595 -11.814 1.00 54.28 188 PRO A CA 1
ATOM 1431 C C . PRO A 1 188 ? -0.483 9.276 -13.167 1.00 54.28 188 PRO A C 1
ATOM 1433 O O . PRO A 1 188 ? -0.381 10.502 -13.269 1.00 54.28 188 PRO A O 1
ATOM 1436 N N . VAL A 1 189 ? -0.769 8.487 -14.197 1.00 55.59 189 VAL A N 1
ATOM 1437 C CA . VAL A 1 189 ? -1.223 9.019 -15.482 1.00 55.59 189 VAL A CA 1
ATOM 1438 C C . VAL A 1 189 ? -2.738 9.163 -15.386 1.00 55.59 189 VAL A C 1
ATOM 1440 O O . VAL A 1 189 ? -3.458 8.167 -15.420 1.00 55.59 189 VAL A O 1
ATOM 1443 N N . PHE A 1 190 ? -3.221 10.393 -15.209 1.00 42.25 190 PHE A N 1
ATOM 1444 C CA . PHE A 1 190 ? -4.645 10.696 -15.330 1.00 42.25 190 PHE A CA 1
ATOM 1445 C C . PHE A 1 190 ? -4.952 10.955 -16.807 1.00 42.25 190 PHE A C 1
ATOM 1447 O O . PHE A 1 190 ? -4.293 11.791 -17.428 1.00 42.25 190 PHE A O 1
ATOM 1454 N N . SER A 1 191 ? -5.896 10.196 -17.364 1.00 39.31 191 SER A N 1
ATOM 1455 C CA . SER A 1 191 ? -6.493 10.453 -18.681 1.00 39.31 191 SER A CA 1
ATOM 1456 C C . SER A 1 191 ? -7.447 11.635 -18.630 1.00 39.31 191 SER A C 1
ATOM 1458 O O . SER A 1 191 ? -8.238 11.657 -17.657 1.00 39.31 191 SER A O 1
#

Secondary structure (DSSP, 8-state):
-EEEETTS--SSPEE---B-TTT-GGG-EEEEEEEEEEEEESS-SS-S-EEEEEEEEEEETTT--EEEEEEEEEEESSEEEEEEEEE--PPPSSPPEEEEEEBSSSS-SBPPSEEEE-SSEEEEESB-SSTT-B--B-SSSPBP-EEEEESS----SS-----TTSS--EEEEEEEETTEE--S-EEE---

Foldseek 3Di:
DDKDFLADWDPFFDFADADACVRPVQVDADWPDKDKWKKFAPDDVVTQKIFIKIWIWGQGPPARWIKIKIWTPAMPNWWFFFWWKWFAFDADPVTFMKDWHFHPPFDFDQAAGGWTRGSGMIIRTQDHPDPDDRPIADRVGIYTIIIMITPDPPPPVPPPPPPVVGTDFTWTADTDGPPDGGDTGMGTDDD

Radius of gyration: 16.19 Å; chains: 1; bounding box: 45×32×42 Å